Protein AF-0000000073378566 (afdb_homodimer)

Secondary structure (DSSP, 8-state):
--PPP-STT-HHHHHHHHT--TT--HHHHHHHHHHHHHHHS-GGGTEEEEEE-----SSS----EEEEEEEEEE-SSSTT-EEEEEEEEEEEE-GGG-SHHHHHSHHHHHHHHHHHHTT--S--EEEEEEETTEEEEEEE--SSS---EEESSSS-EETTSHHHHHHHHHHHHHHHHH-/--PPP-STT-HHHHHHHHT--TT--HHHHHHHHHHHHHHHS-GGGTEEEEEE-----SSS---EEEEEEEEEEE-SSSTT-EEEEEEEEEEEE-GGG-SHHHHHSHHHHHHHHHHHHTT--S--EEEEEEETTEEEEEEE--SSS---EEESSSS-EETTSHHHHHHHHHHHHHHHHH-

Structure (mmCIF, N/CA/C/O backbone):
data_AF-0000000073378566-model_v1
#
loop_
_entity.id
_entity.type
_entity.pdbx_description
1 polymer 'Uncharacterized protein'
#
loop_
_atom_site.group_PDB
_atom_site.id
_atom_site.type_symbol
_atom_site.label_atom_id
_atom_site.label_alt_id
_atom_site.label_comp_id
_atom_site.label_asym_id
_atom_site.label_entity_id
_atom_site.label_seq_id
_atom_site.pdbx_PDB_ins_code
_atom_site.Cartn_x
_atom_site.Cartn_y
_atom_site.Cartn_z
_atom_site.occupancy
_atom_site.B_iso_or_equiv
_atom_site.auth_seq_id
_atom_site.auth_comp_id
_atom_site.auth_asym_id
_atom_site.auth_atom_id
_atom_site.pdbx_PDB_model_num
ATOM 1 N N . MET A 1 1 ? -2.383 11.234 -20.656 1 33.84 1 MET A N 1
ATOM 2 C CA . MET A 1 1 ? -2.393 12.391 -19.766 1 33.84 1 MET A CA 1
ATOM 3 C C . MET A 1 1 ? -2.568 11.953 -18.312 1 33.84 1 MET A C 1
ATOM 5 O O . MET A 1 1 ? -3.439 11.133 -18 1 33.84 1 MET A O 1
ATOM 9 N N . ALA A 1 2 ? -1.546 11.898 -17.547 1 47.53 2 ALA A N 1
ATOM 10 C CA . ALA A 1 2 ? -1.652 11.359 -16.188 1 47.53 2 ALA A CA 1
ATOM 11 C C . ALA A 1 2 ? -2.85 11.961 -15.461 1 47.53 2 ALA A C 1
ATOM 13 O O . ALA A 1 2 ? -3.027 13.18 -15.438 1 47.53 2 ALA A O 1
ATOM 14 N N . THR A 1 3 ? -4.016 11.305 -15.391 1 63.09 3 THR A N 1
ATOM 15 C CA . THR A 1 3 ? -5.262 11.789 -14.805 1 63.09 3 THR A CA 1
ATOM 16 C C . THR A 1 3 ? -5.027 12.273 -13.375 1 63.09 3 THR A C 1
ATOM 18 O O . THR A 1 3 ? -4.199 11.727 -12.648 1 63.09 3 THR A O 1
ATOM 21 N N . THR A 1 4 ? -5.293 13.578 -13.125 1 79.06 4 THR A N 1
ATOM 22 C CA . THR A 1 4 ? -5.246 14.188 -11.797 1 79.06 4 THR A CA 1
ATOM 23 C C . THR A 1 4 ? -5.988 13.328 -10.781 1 79.06 4 THR A C 1
ATOM 25 O O . THR A 1 4 ? -7.145 12.961 -11 1 79.06 4 THR A O 1
ATOM 28 N N . PRO A 1 5 ? -5.258 12.938 -9.812 1 90.62 5 PRO A N 1
ATOM 29 C CA . PRO A 1 5 ? -5.934 12.117 -8.805 1 90.62 5 PRO A CA 1
ATOM 30 C C . PRO A 1 5 ? -7.098 12.852 -8.133 1 90.62 5 PRO A C 1
ATOM 32 O O . PRO A 1 5 ? -7.062 14.078 -8 1 90.62 5 PRO A O 1
ATOM 35 N N . SER A 1 6 ? -8.125 12.141 -7.898 1 94.12 6 SER A N 1
ATOM 36 C CA . SER A 1 6 ? -9.289 12.672 -7.199 1 94.12 6 SER A CA 1
ATOM 37 C C . SER A 1 6 ? -9.797 11.695 -6.145 1 94.12 6 SER A C 1
ATOM 39 O O . SER A 1 6 ? -10.062 10.531 -6.449 1 94.12 6 SER A O 1
ATOM 41 N N . LEU A 1 7 ? -9.938 12.164 -4.953 1 96 7 LEU A N 1
ATOM 42 C CA . LEU A 1 7 ? -10.453 11.328 -3.871 1 96 7 LEU A CA 1
ATOM 43 C C . LEU A 1 7 ? -11.969 11.195 -3.971 1 96 7 LEU A C 1
ATOM 45 O O . LEU A 1 7 ? -12.531 10.148 -3.623 1 96 7 LEU A O 1
ATOM 49 N N . GLN A 1 8 ? -12.586 12.219 -4.453 1 89.75 8 GLN A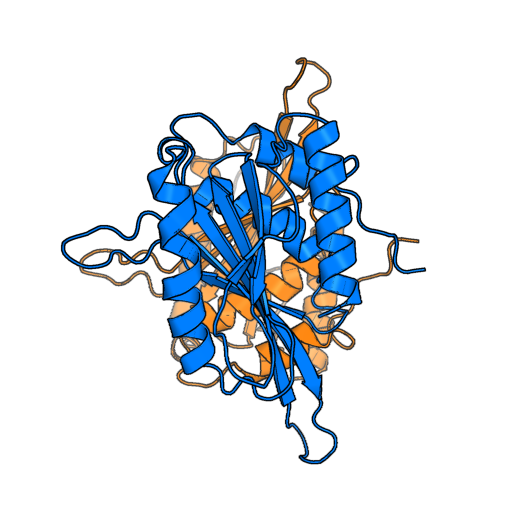 N 1
ATOM 50 C CA . GLN A 1 8 ? -14.047 12.234 -4.559 1 89.75 8 GLN A CA 1
ATOM 51 C C . GLN A 1 8 ? -14.539 11.117 -5.477 1 89.75 8 GLN A C 1
ATOM 53 O O . GLN A 1 8 ? -15.586 10.523 -5.23 1 89.75 8 GLN A O 1
ATOM 58 N N . ASN A 1 9 ? -13.766 10.82 -6.453 1 89 9 ASN A N 1
ATOM 59 C CA . ASN A 1 9 ? -14.148 9.805 -7.426 1 89 9 ASN A CA 1
ATOM 60 C C . ASN A 1 9 ? -13.406 8.492 -7.195 1 89 9 ASN A C 1
ATOM 62 O O . ASN A 1 9 ? -13.398 7.617 -8.062 1 89 9 ASN A O 1
ATOM 66 N N . ASN A 1 10 ? -12.797 8.414 -6.137 1 95.38 10 ASN A N 1
ATOM 67 C CA . ASN A 1 10 ? -12.016 7.234 -5.793 1 95.38 10 ASN A CA 1
ATOM 68 C C . ASN A 1 10 ? -12.812 6.273 -4.914 1 95.38 10 ASN A C 1
ATOM 70 O O . ASN A 1 10 ? -12.93 6.484 -3.705 1 95.38 10 ASN A O 1
ATOM 74 N N . LEU A 1 11 ? -13.312 5.227 -5.543 1 94.38 11 LEU A N 1
ATOM 75 C CA . LEU A 1 11 ? -14.227 4.309 -4.859 1 94.38 11 LEU A CA 1
ATOM 76 C C . LEU A 1 11 ? -13.523 3.625 -3.689 1 94.38 11 LEU A C 1
ATOM 78 O O . LEU A 1 11 ? -14.117 3.469 -2.617 1 94.38 11 LEU A O 1
ATOM 82 N N . GLY A 1 12 ? -12.312 3.152 -3.945 1 96.31 12 GLY A N 1
ATOM 83 C CA . GLY A 1 12 ? -11.57 2.521 -2.865 1 96.31 12 GLY A CA 1
ATOM 84 C C . GLY A 1 12 ? -11.375 3.43 -1.667 1 96.31 12 GLY A C 1
ATOM 85 O O . GLY A 1 12 ? -11.555 3.008 -0.523 1 96.31 12 GLY A O 1
ATOM 86 N N . PHE A 1 13 ? -11.094 4.664 -1.923 1 96.81 13 PHE A N 1
ATOM 87 C CA . PHE A 1 13 ? -10.93 5.652 -0.861 1 96.81 13 PHE A CA 1
ATOM 88 C C . PHE A 1 13 ? -12.234 5.836 -0.087 1 96.81 13 PHE A C 1
ATOM 90 O O . PHE A 1 13 ? -12.234 5.828 1.146 1 96.81 13 PHE A O 1
ATOM 97 N N . ARG A 1 14 ? -13.227 6.012 -0.827 1 95.62 14 ARG A N 1
ATOM 98 C CA . ARG A 1 14 ? -14.516 6.242 -0.178 1 95.62 14 ARG A CA 1
ATOM 99 C C . ARG A 1 14 ? -14.883 5.074 0.734 1 95.62 14 ARG A C 1
ATOM 101 O O . ARG A 1 14 ? -15.391 5.281 1.838 1 95.62 14 ARG A O 1
ATOM 108 N N . ARG A 1 15 ? -14.625 3.93 0.266 1 96 15 ARG A N 1
ATOM 109 C CA . ARG A 1 15 ? -14.961 2.75 1.057 1 96 15 ARG A CA 1
ATOM 110 C C . ARG A 1 15 ? -14.141 2.701 2.34 1 96 15 ARG A C 1
ATOM 112 O O . ARG A 1 15 ? -14.688 2.523 3.43 1 96 15 ARG A O 1
ATOM 119 N N . VAL A 1 16 ? -12.844 2.861 2.209 1 96.44 16 VAL A N 1
ATOM 120 C CA . VAL A 1 16 ? -11.992 2.73 3.389 1 96.44 16 VAL A CA 1
ATOM 121 C C . VAL A 1 16 ? -12.258 3.893 4.344 1 96.44 16 VAL A C 1
ATOM 123 O O . VAL A 1 16 ? -12.156 3.734 5.562 1 96.44 16 VAL A O 1
ATOM 126 N N . LEU A 1 17 ? -12.57 5.047 3.795 1 97.25 17 LEU A N 1
ATOM 127 C CA . LEU A 1 17 ? -12.922 6.172 4.656 1 97.25 17 LEU A CA 1
ATOM 128 C C . LEU A 1 17 ? -14.148 5.844 5.5 1 97.25 17 LEU A C 1
ATOM 130 O O . LEU A 1 17 ? -14.188 6.16 6.691 1 97.25 17 LEU A O 1
ATOM 134 N N . GLN A 1 18 ? -15.07 5.227 4.91 1 94.81 18 GLN A N 1
ATOM 135 C CA . GLN A 1 18 ? -16.297 4.867 5.598 1 94.81 18 GLN A CA 1
ATOM 136 C C . GLN A 1 18 ? -16.047 3.816 6.676 1 94.81 18 GLN A C 1
ATOM 138 O O . GLN A 1 18 ? -16.844 3.662 7.602 1 94.81 18 GLN A O 1
ATOM 143 N N . MET A 1 19 ? -15 3.107 6.555 1 94.69 19 MET A N 1
ATOM 144 C CA . MET A 1 19 ? -14.672 2.061 7.516 1 94.69 19 MET A CA 1
ATOM 145 C C . MET A 1 19 ? -14.141 2.662 8.812 1 94.69 19 MET A C 1
ATOM 147 O O . MET A 1 19 ? -14.055 1.973 9.828 1 94.69 19 MET A O 1
ATOM 151 N N . VAL A 1 20 ? -13.773 3.879 8.75 1 97 20 VAL A N 1
ATOM 152 C CA . VAL A 1 20 ? -13.25 4.516 9.953 1 97 20 VAL A CA 1
ATOM 153 C C . VAL A 1 20 ? -14.391 4.785 10.938 1 97 20 VAL A C 1
ATOM 155 O O . VAL A 1 20 ? -15.32 5.539 10.633 1 97 20 VAL A O 1
ATOM 158 N N . LYS A 1 21 ? -14.281 4.152 12.047 1 96.69 21 LYS A N 1
ATOM 159 C CA . LYS A 1 21 ? -15.234 4.324 13.148 1 96.69 21 LYS A CA 1
ATOM 160 C C . LYS A 1 21 ? -14.539 4.848 14.398 1 96.69 21 LYS A C 1
ATOM 162 O O . LYS A 1 21 ? -13.312 4.812 14.5 1 96.69 21 LYS A O 1
ATOM 167 N N . PRO A 1 22 ? -15.312 5.371 15.359 1 95.62 22 PRO A N 1
ATOM 168 C CA . PRO A 1 22 ? -14.719 5.953 16.562 1 95.62 22 PRO A CA 1
ATOM 169 C C . PRO A 1 22 ? -13.789 4.984 17.297 1 95.62 22 PRO A C 1
ATOM 171 O O . PRO A 1 22 ? -12.82 5.41 17.922 1 95.62 22 PRO A O 1
ATOM 174 N N . HIS A 1 23 ? -13.992 3.691 17.156 1 94.75 23 HIS A N 1
ATOM 175 C CA . HIS A 1 23 ? -13.211 2.713 17.906 1 94.75 23 HIS A CA 1
ATOM 176 C C . HIS A 1 23 ? -12.172 2.037 17.016 1 94.75 23 HIS A C 1
ATOM 178 O O . HIS A 1 23 ? -11.5 1.103 17.453 1 94.75 23 HIS A O 1
ATOM 184 N N . SER A 1 24 ? -12.117 2.488 15.789 1 94.12 24 SER A N 1
ATOM 185 C CA . SER A 1 24 ? -11.133 1.916 14.875 1 94.12 24 SER A CA 1
ATOM 186 C C . SER A 1 24 ? -9.711 2.105 15.406 1 94.12 24 SER A C 1
ATOM 188 O O . SER A 1 24 ? -9.438 3.066 16.125 1 94.12 24 SER A O 1
ATOM 190 N N . LEU A 1 25 ? -8.82 1.193 15.016 1 91.12 25 LEU A N 1
ATOM 191 C CA . LEU A 1 25 ? -7.406 1.294 15.352 1 91.12 25 LEU A CA 1
ATOM 192 C C . LEU A 1 25 ? -6.629 1.987 14.242 1 91.12 25 LEU A C 1
ATOM 194 O O . LEU A 1 25 ? -7.215 2.408 13.242 1 91.12 25 LEU A O 1
ATOM 198 N N . GLU A 1 26 ? -5.348 2.117 14.383 1 91 26 GLU A N 1
ATOM 199 C CA . GLU A 1 26 ? -4.477 2.865 13.484 1 91 26 GLU A CA 1
ATOM 200 C C . GLU A 1 26 ? -4.449 2.238 12.094 1 91 26 GLU A C 1
ATOM 202 O O . GLU A 1 26 ? -4.328 2.943 11.086 1 91 26 GLU A O 1
ATOM 207 N N . ASP A 1 27 ? -4.645 1 12.086 1 88.31 27 ASP A N 1
ATOM 208 C CA . ASP A 1 27 ? -4.535 0.292 10.82 1 88.31 27 ASP A CA 1
ATOM 209 C C . ASP A 1 27 ? -5.605 0.763 9.836 1 88.31 27 ASP A C 1
ATOM 211 O O . ASP A 1 27 ? -5.363 0.828 8.625 1 88.31 27 ASP A O 1
ATOM 215 N N . THR A 1 28 ? -6.781 1.065 10.383 1 92.69 28 THR A N 1
ATOM 216 C CA . THR A 1 28 ? -7.867 1.542 9.531 1 92.69 28 THR A CA 1
ATOM 217 C C . THR A 1 28 ? -7.539 2.918 8.961 1 92.69 28 THR A C 1
ATOM 219 O O . THR A 1 28 ? -7.777 3.18 7.777 1 92.69 28 THR A O 1
ATOM 222 N N . VAL A 1 29 ? -6.953 3.723 9.789 1 95.31 29 VAL A N 1
ATOM 223 C CA . VAL A 1 29 ? -6.562 5.059 9.352 1 95.31 29 VAL A CA 1
ATOM 224 C C . VAL A 1 29 ? -5.426 4.957 8.336 1 95.31 29 VAL A C 1
ATOM 226 O O . VAL A 1 29 ? -5.402 5.691 7.348 1 95.31 29 VAL A O 1
ATOM 229 N N . GLU A 1 30 ? -4.559 4.059 8.594 1 93.12 30 GLU A N 1
ATOM 230 C CA . GLU A 1 30 ? -3.455 3.824 7.664 1 93.12 30 GLU A CA 1
ATOM 231 C C . GLU A 1 30 ? -3.969 3.418 6.285 1 93.12 30 GLU A C 1
ATOM 233 O O . GLU A 1 30 ? -3.418 3.836 5.266 1 93.12 30 GLU A O 1
ATOM 238 N N . GLN A 1 31 ? -4.984 2.654 6.242 1 93.25 31 GLN A N 1
ATOM 239 C CA . GLN A 1 31 ? -5.555 2.221 4.973 1 93.25 31 GLN A CA 1
ATOM 240 C C . GLN A 1 31 ? -6.098 3.406 4.18 1 93.25 31 GLN A C 1
ATOM 242 O O . GLN A 1 31 ? -5.969 3.453 2.955 1 93.25 31 GLN A O 1
ATOM 247 N N . VAL A 1 32 ? -6.703 4.309 4.855 1 97 32 VAL A N 1
ATOM 248 C CA . VAL A 1 32 ? -7.199 5.52 4.203 1 97 32 VAL A CA 1
ATOM 249 C C . VAL A 1 32 ? -6.043 6.25 3.527 1 97 32 VAL A C 1
ATOM 251 O O . VAL A 1 32 ? -6.117 6.582 2.342 1 97 32 VAL A O 1
ATOM 254 N N . TRP A 1 33 ? -5.02 6.379 4.223 1 96.75 33 TRP A N 1
ATOM 255 C CA . TRP A 1 33 ? -3.92 7.188 3.707 1 96.75 33 TRP A CA 1
ATOM 256 C C . TRP A 1 33 ? -3.088 6.398 2.701 1 96.75 33 TRP A C 1
ATOM 258 O O . TRP A 1 33 ? -2.414 6.984 1.849 1 96.75 33 TRP A O 1
ATOM 268 N N . GLN A 1 34 ? -3.133 5.133 2.814 1 94 34 GLN A N 1
ATOM 269 C CA . GLN A 1 34 ? -2.557 4.34 1.735 1 94 34 GLN A CA 1
ATOM 270 C C . GLN A 1 34 ? -3.23 4.652 0.402 1 94 34 GLN A C 1
ATOM 272 O O . GLN A 1 34 ? -2.553 4.875 -0.604 1 94 34 GLN A O 1
ATOM 277 N N . ALA A 1 35 ? -4.527 4.676 0.413 1 95.81 35 ALA A N 1
ATOM 278 C CA . ALA A 1 35 ? -5.273 4.977 -0.807 1 95.81 35 ALA A CA 1
ATOM 279 C C . ALA A 1 35 ? -4.918 6.363 -1.335 1 95.81 35 ALA A C 1
ATOM 281 O O . ALA A 1 35 ? -4.758 6.551 -2.543 1 95.81 35 ALA A O 1
ATOM 282 N N . ILE A 1 36 ? -4.758 7.281 -0.43 1 97.56 36 ILE A N 1
ATOM 283 C CA . ILE A 1 36 ? -4.461 8.656 -0.825 1 97.56 36 ILE A CA 1
ATOM 284 C C . ILE A 1 36 ? -3.049 8.727 -1.404 1 97.56 36 ILE A C 1
ATOM 286 O O . ILE A 1 36 ? -2.857 9.195 -2.529 1 97.56 36 ILE A O 1
ATOM 290 N N . VAL A 1 37 ? -2.07 8.234 -0.67 1 96.5 37 VAL A N 1
ATOM 291 C CA . VAL A 1 37 ? -0.659 8.359 -1.019 1 96.5 37 VAL A CA 1
ATOM 292 C C . VAL A 1 37 ? -0.396 7.672 -2.355 1 96.5 37 VAL A C 1
ATOM 294 O O . VAL A 1 37 ? 0.31 8.211 -3.211 1 96.5 37 VAL A O 1
ATOM 297 N N . ILE A 1 38 ? -1.007 6.621 -2.525 1 93.94 38 ILE A N 1
ATOM 298 C CA . ILE A 1 38 ? -0.757 5.832 -3.727 1 93.94 38 ILE A CA 1
ATOM 299 C C . ILE A 1 38 ? -1.372 6.531 -4.938 1 93.94 38 ILE A C 1
ATOM 301 O O . ILE A 1 38 ? -0.822 6.473 -6.039 1 93.94 38 ILE A O 1
ATOM 305 N N . SER A 1 39 ? -2.432 7.172 -4.746 1 95.44 39 SER A N 1
ATOM 306 C CA . SER A 1 39 ? -3.07 7.906 -5.832 1 95.44 39 SER A CA 1
ATOM 307 C C . SER A 1 39 ? -2.203 9.07 -6.297 1 95.44 39 SER A C 1
ATOM 309 O O . SER A 1 39 ? -2.158 9.383 -7.488 1 95.44 39 SER A O 1
ATOM 311 N N . TRP A 1 40 ? -1.491 9.695 -5.43 1 97.06 40 TRP A N 1
ATOM 312 C CA . TRP A 1 40 ? -0.711 10.883 -5.766 1 97.06 40 TRP A CA 1
ATOM 313 C C . TRP A 1 40 ? 0.729 10.508 -6.102 1 97.06 40 TRP A C 1
ATOM 315 O O . TRP A 1 40 ? 1.383 11.188 -6.898 1 97.06 40 TRP A O 1
ATOM 325 N N . PHE A 1 41 ? 1.191 9.438 -5.531 1 96.38 41 PHE A N 1
ATOM 326 C CA . PHE A 1 41 ? 2.594 9.062 -5.668 1 96.38 41 PHE A CA 1
ATOM 327 C C . PHE A 1 41 ? 2.721 7.613 -6.129 1 96.38 41 PHE A C 1
ATOM 329 O O . PHE A 1 41 ? 3.221 6.762 -5.391 1 9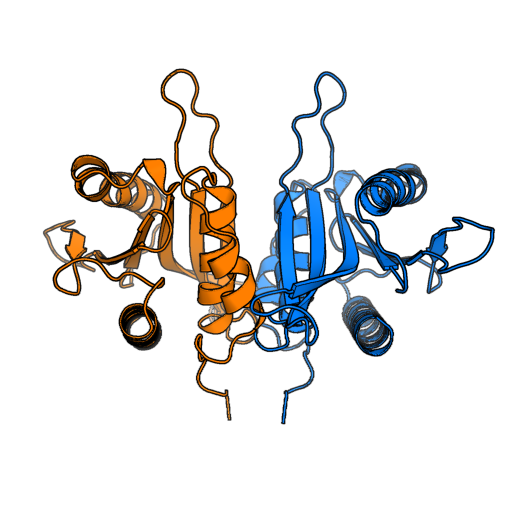6.38 41 PHE A O 1
ATOM 336 N N . PRO A 1 42 ? 2.344 7.363 -7.301 1 95.12 42 PRO A N 1
ATOM 337 C CA . PRO A 1 42 ? 2.383 5.984 -7.801 1 95.12 42 PRO A CA 1
ATOM 338 C C . PRO A 1 42 ? 3.801 5.508 -8.102 1 95.12 42 PRO A C 1
ATOM 340 O O . PRO A 1 42 ? 4.676 6.32 -8.422 1 95.12 42 PRO A O 1
ATOM 343 N N . SER A 1 43 ? 4 4.215 -8.062 1 95.56 43 SER A N 1
ATOM 344 C CA . SER A 1 43 ? 5.316 3.631 -8.297 1 95.56 43 SER A CA 1
ATOM 345 C C . SER A 1 43 ? 5.793 3.895 -9.727 1 95.56 43 SER A C 1
ATOM 347 O O . SER A 1 43 ? 6.992 4.047 -9.961 1 95.56 43 SER A O 1
ATOM 349 N N . ARG A 1 44 ? 4.855 3.945 -10.68 1 92.88 44 ARG A N 1
ATOM 350 C CA . ARG A 1 44 ? 5.219 4.152 -12.078 1 92.88 44 ARG A CA 1
ATOM 351 C C . ARG A 1 44 ? 5.91 5.496 -12.273 1 92.88 44 ARG A C 1
ATOM 353 O O . ARG A 1 44 ? 6.598 5.711 -13.273 1 92.88 44 ARG A O 1
ATOM 360 N N . GLU A 1 45 ? 5.676 6.398 -11.344 1 94.06 45 GLU A N 1
ATOM 361 C CA . GLU A 1 45 ? 6.285 7.719 -11.438 1 94.06 45 GLU A CA 1
ATOM 362 C C . GLU A 1 45 ? 7.52 7.816 -10.547 1 94.06 45 GLU A C 1
ATOM 364 O O . GLU A 1 45 ? 8.008 8.914 -10.266 1 94.06 45 GLU A O 1
ATOM 369 N N . GLY A 1 46 ? 7.965 6.699 -9.984 1 95.06 46 GLY A N 1
ATOM 370 C CA . GLY A 1 46 ? 9.219 6.668 -9.25 1 95.06 46 GLY A CA 1
ATOM 371 C C . GLY A 1 46 ? 9.047 6.859 -7.754 1 95.06 46 GLY A C 1
ATOM 372 O O . GLY A 1 46 ? 9.93 7.395 -7.086 1 95.06 46 GLY A O 1
ATOM 373 N N . TYR A 1 47 ? 7.91 6.512 -7.297 1 96.12 47 TYR A N 1
ATOM 374 C CA . TYR A 1 47 ? 7.707 6.598 -5.855 1 96.12 47 TYR A CA 1
ATOM 375 C C . TYR A 1 47 ? 7.656 5.207 -5.23 1 96.12 47 TYR A C 1
ATOM 377 O O . TYR A 1 47 ? 7.16 4.262 -5.844 1 96.12 47 TYR A O 1
ATOM 385 N N . ILE A 1 48 ? 8.195 5.109 -4.039 1 95.38 48 ILE A N 1
ATOM 386 C CA . ILE A 1 48 ? 8.07 3.895 -3.242 1 95.38 48 ILE A CA 1
ATOM 387 C C . ILE A 1 48 ? 7.578 4.246 -1.84 1 95.38 48 ILE A C 1
ATOM 389 O O . ILE A 1 48 ? 7.727 5.387 -1.391 1 95.38 48 ILE A O 1
ATOM 393 N N . TRP A 1 49 ? 6.93 3.293 -1.223 1 92.75 49 TRP A N 1
ATOM 394 C CA . TRP A 1 49 ? 6.305 3.537 0.073 1 92.75 49 TRP A CA 1
ATOM 395 C C . TRP A 1 49 ? 6.625 2.414 1.053 1 92.75 49 TRP A C 1
ATOM 397 O O . TRP A 1 49 ? 6.883 1.279 0.644 1 92.75 49 TRP A O 1
ATOM 407 N N . SER A 1 50 ? 6.672 2.75 2.209 1 87.12 50 SER A N 1
ATOM 408 C CA . SER A 1 50 ? 6.73 1.785 3.303 1 87.12 50 SER A CA 1
ATOM 409 C C . SER A 1 50 ? 5.641 2.053 4.336 1 87.12 50 SER A C 1
ATOM 411 O O . SER A 1 50 ? 5.332 3.209 4.633 1 87.12 50 SER A O 1
ATOM 413 N N . PHE A 1 51 ? 5.043 0.958 4.742 1 83.31 51 PHE A N 1
ATOM 414 C CA . PHE A 1 51 ? 3.992 1.013 5.754 1 83.31 51 PHE A CA 1
ATOM 415 C C . PHE A 1 51 ? 4.41 0.261 7.012 1 83.31 51 PHE A C 1
ATOM 417 O O . PHE A 1 51 ? 4.664 -0.944 6.965 1 83.31 51 PHE A O 1
ATOM 424 N N . LYS A 1 52 ? 4.629 0.913 7.977 1 74.19 52 LYS A N 1
ATOM 425 C CA . LYS A 1 52 ? 5.074 0.305 9.227 1 74.19 52 LYS A CA 1
ATOM 426 C C . LYS A 1 52 ? 3.945 0.27 10.25 1 74.19 52 LYS A C 1
ATOM 428 O O . LYS A 1 52 ? 3.33 1.298 10.539 1 74.19 52 LYS A O 1
ATOM 433 N N . GLY A 1 53 ? 3.592 -0.985 10.523 1 66.56 53 GLY A N 1
ATOM 434 C CA . GLY A 1 53 ? 2.561 -1.158 11.539 1 66.56 53 GLY A CA 1
ATOM 435 C C . GLY A 1 53 ? 2.936 -0.563 12.883 1 66.56 53 GLY A C 1
ATOM 436 O O . GLY A 1 53 ? 4.055 -0.077 13.062 1 66.56 53 GLY A O 1
ATOM 437 N N . PRO A 1 54 ? 1.938 -0.582 13.695 1 58.69 54 PRO A N 1
ATOM 438 C CA . PRO A 1 54 ? 2.199 -0.029 15.023 1 58.69 54 PRO A CA 1
ATOM 439 C C . PRO A 1 54 ? 3.318 -0.765 15.758 1 58.69 54 PRO A C 1
ATOM 441 O O . PRO A 1 54 ? 3.449 -1.984 15.625 1 58.69 54 PRO A O 1
ATOM 444 N N . ALA A 1 55 ? 4.574 -0.157 15.875 1 49.59 55 ALA A N 1
ATOM 445 C CA . ALA A 1 55 ? 5.613 -0.792 16.688 1 49.59 55 ALA A CA 1
ATOM 446 C C . ALA A 1 55 ? 5.113 -1.062 18.109 1 49.59 55 ALA A C 1
ATOM 448 O O . ALA A 1 55 ? 4.324 -0.288 18.641 1 49.59 55 ALA A O 1
ATOM 449 N N . LEU A 1 56 ? 4.992 -2.447 18.375 1 42.91 56 LEU A N 1
ATOM 450 C CA . LEU A 1 56 ? 4.777 -2.662 19.797 1 42.91 56 LEU A CA 1
ATOM 451 C C . LEU A 1 56 ? 5.863 -1.982 20.625 1 42.91 56 LEU A C 1
ATOM 453 O O . LEU A 1 56 ? 7.035 -2.369 20.562 1 42.91 56 LEU A O 1
ATOM 457 N N . VAL A 1 57 ? 6.148 -0.798 20.578 1 38 57 VAL A N 1
ATOM 458 C CA . VAL A 1 57 ? 7.164 -0.322 21.516 1 38 57 VAL A CA 1
ATOM 459 C C . VAL A 1 57 ? 6.934 -0.942 22.891 1 38 57 VAL A C 1
ATOM 461 O O . VAL A 1 57 ? 5.793 -1.217 23.266 1 38 57 VAL A O 1
ATOM 464 N N . GLN A 1 58 ? 8.008 -1.425 23.562 1 39.78 58 GLN A N 1
ATOM 465 C CA . GLN A 1 58 ? 7.945 -1.932 24.938 1 39.78 58 GLN A CA 1
ATOM 466 C C . GLN A 1 58 ? 6.715 -1.401 25.672 1 39.78 58 GLN A C 1
ATOM 468 O O . GLN A 1 58 ? 5.75 -0.965 25.031 1 39.78 58 GLN A O 1
ATOM 473 N N . ASN A 1 59 ? 6.91 -0.682 26.906 1 42.94 59 ASN A N 1
ATOM 474 C CA . ASN A 1 59 ? 5.965 -0.246 27.938 1 42.94 59 ASN A CA 1
ATOM 475 C C . ASN A 1 59 ? 4.883 0.655 27.344 1 42.94 59 ASN A C 1
ATOM 477 O O . ASN A 1 59 ? 3.832 0.85 27.953 1 42.94 59 ASN A O 1
ATOM 481 N N . ASP A 1 60 ? 5.262 1.731 26.422 1 42.78 60 ASP A N 1
ATOM 482 C CA . ASP A 1 60 ? 4.301 2.711 25.922 1 42.78 60 ASP A CA 1
ATOM 483 C C . ASP A 1 60 ? 3.926 2.428 24.469 1 42.78 60 ASP A C 1
ATOM 485 O O . ASP A 1 60 ? 4.797 2.346 23.609 1 42.78 60 ASP A O 1
ATOM 489 N N . ILE A 1 61 ? 3.084 1.531 24.047 1 45.16 61 ILE A N 1
ATOM 490 C CA . ILE A 1 61 ? 2.438 1.048 22.844 1 45.16 61 ILE A CA 1
ATOM 491 C C . ILE A 1 61 ? 2.477 2.135 21.766 1 45.16 61 ILE A C 1
ATOM 493 O O . ILE A 1 61 ? 1.965 3.236 21.969 1 45.16 61 ILE A O 1
ATOM 497 N N . PRO A 1 62 ? 3.412 2.033 20.875 1 53.81 62 PRO A N 1
ATOM 498 C CA . PRO A 1 62 ? 3.283 3.055 19.828 1 53.81 62 PRO A CA 1
ATOM 499 C C . PRO A 1 62 ? 1.848 3.217 19.328 1 53.81 62 PRO A C 1
ATOM 501 O O . PRO A 1 62 ? 1.174 2.225 19.047 1 53.81 62 PRO A O 1
ATOM 504 N N . ASN A 1 63 ? 1.093 4.109 19.562 1 69.19 63 ASN A N 1
ATOM 505 C CA . ASN A 1 63 ? -0.313 4.383 19.281 1 69.19 63 ASN A CA 1
ATOM 506 C C . ASN A 1 63 ? -0.495 5.062 17.938 1 69.19 63 ASN A C 1
ATOM 508 O O . ASN A 1 63 ? -1.287 6 17.797 1 69.19 63 ASN A O 1
ATOM 512 N N . PHE A 1 64 ? 0.703 4.656 16.953 1 73.5 64 PHE A N 1
ATOM 513 C CA . PHE A 1 64 ? 0.499 5.184 15.609 1 73.5 64 PHE A CA 1
ATOM 514 C C . PHE A 1 64 ? 1.135 4.27 14.57 1 73.5 64 PHE A C 1
ATOM 516 O O . PHE A 1 64 ? 1.988 3.443 14.898 1 73.5 64 PHE A O 1
ATOM 523 N N . SER A 1 65 ? 0.671 4.25 13.359 1 82.56 65 SER A N 1
ATOM 524 C CA . SER A 1 65 ? 1.324 3.678 12.188 1 82.56 65 SER A CA 1
ATOM 525 C C . SER A 1 65 ? 2 4.758 11.344 1 82.56 65 SER A C 1
ATOM 527 O O . SER A 1 65 ? 1.645 5.934 11.438 1 82.56 65 SER A O 1
ATOM 529 N N . LEU A 1 66 ? 3.039 4.32 10.672 1 85.19 66 LEU A N 1
ATOM 530 C CA . LEU A 1 66 ? 3.844 5.273 9.914 1 85.19 66 LEU A CA 1
ATOM 531 C C . LEU A 1 66 ? 3.893 4.891 8.438 1 85.19 66 LEU A C 1
ATOM 533 O O . LEU A 1 66 ? 4.102 3.723 8.102 1 85.19 66 LEU A O 1
ATOM 537 N N . ILE A 1 67 ? 3.609 5.902 7.602 1 91.31 67 ILE A N 1
ATOM 538 C CA . ILE A 1 67 ? 3.799 5.754 6.164 1 91.31 67 ILE A CA 1
ATOM 539 C C . ILE A 1 67 ? 4.957 6.637 5.699 1 91.31 67 ILE A C 1
ATOM 541 O O . ILE A 1 67 ? 5.012 7.824 6.035 1 91.31 67 ILE A O 1
ATOM 545 N N . GLN A 1 68 ? 5.871 6.066 5.004 1 91.06 68 GLN A N 1
ATOM 546 C CA . GLN A 1 68 ? 6.969 6.812 4.395 1 91.06 68 GLN A CA 1
ATOM 547 C C . GLN A 1 68 ? 6.887 6.762 2.869 1 91.06 68 GLN A C 1
ATOM 549 O O . GLN A 1 68 ? 6.688 5.695 2.289 1 91.06 68 GLN A O 1
ATOM 554 N N . VAL A 1 69 ? 7.016 7.945 2.305 1 94.06 69 VAL A N 1
ATOM 555 C CA . VAL A 1 69 ? 7.039 8.031 0.849 1 94.06 69 VAL A CA 1
ATOM 556 C C . VAL A 1 69 ? 8.414 8.508 0.381 1 94.06 69 VAL A C 1
ATOM 558 O O . VAL A 1 69 ? 8.906 9.539 0.833 1 94.06 69 VAL A O 1
ATOM 561 N N . MET A 1 70 ? 8.953 7.742 -0.497 1 93.12 70 MET A N 1
ATOM 562 C CA . MET A 1 70 ? 10.25 8.086 -1.072 1 93.12 70 MET A CA 1
ATOM 563 C C . MET A 1 70 ? 10.141 8.297 -2.578 1 93.12 70 MET A C 1
ATOM 565 O O . MET A 1 70 ? 9.391 7.59 -3.252 1 93.12 70 MET A O 1
ATOM 569 N N . LYS A 1 71 ? 10.859 9.219 -3.021 1 93.75 71 LYS A N 1
ATOM 570 C CA . LYS A 1 71 ? 11.078 9.359 -4.457 1 93.75 71 LYS A CA 1
ATOM 571 C C . LYS A 1 71 ? 12.406 8.734 -4.879 1 93.75 71 LYS A C 1
ATOM 573 O O . LYS A 1 71 ? 13.43 8.938 -4.223 1 93.75 71 LYS A O 1
ATOM 578 N N . VAL A 1 72 ? 12.328 7.969 -5.93 1 93.5 72 VAL A N 1
ATOM 579 C CA . VAL A 1 72 ? 13.539 7.281 -6.363 1 93.5 72 VAL A CA 1
ATOM 580 C C . VAL A 1 72 ?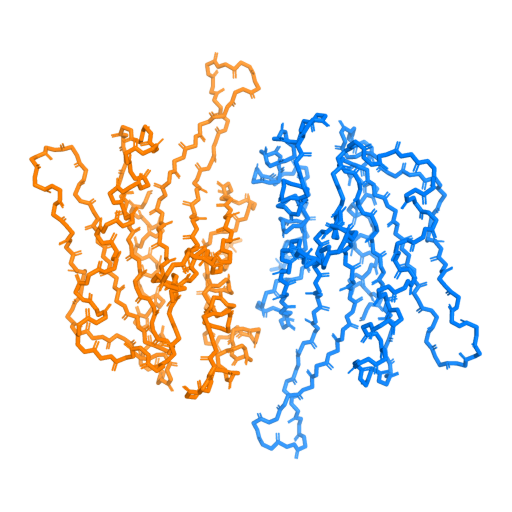 13.82 7.609 -7.824 1 93.5 72 VAL A C 1
ATOM 582 O O . VAL A 1 72 ? 12.898 7.871 -8.602 1 93.5 72 VAL A O 1
ATOM 585 N N . SER A 1 73 ? 15.078 7.645 -8.195 1 91.5 73 SER A N 1
ATOM 586 C CA . SER A 1 73 ? 15.539 7.828 -9.57 1 91.5 73 SER A CA 1
ATOM 587 C C . SER A 1 73 ? 16.891 7.16 -9.789 1 91.5 73 SER A C 1
ATOM 589 O O . SER A 1 73 ? 17.703 7.055 -8.859 1 91.5 73 SER A O 1
ATOM 591 N N . PRO A 1 74 ? 16.969 6.629 -10.969 1 89.38 74 PRO A N 1
ATOM 592 C CA . PRO A 1 74 ? 18.281 6.074 -11.25 1 89.38 74 PRO A CA 1
ATOM 593 C C . PRO A 1 74 ? 19.406 7.109 -11.125 1 89.38 74 PRO A C 1
ATOM 595 O O . PRO A 1 74 ? 19.203 8.273 -11.477 1 89.38 74 PRO A O 1
ATOM 598 N N . ASN A 1 75 ? 20.438 6.598 -10.531 1 86.25 75 ASN A N 1
ATOM 599 C CA . ASN A 1 75 ? 21.625 7.453 -10.43 1 86.25 75 ASN A CA 1
ATOM 600 C C . ASN A 1 75 ? 22.422 7.473 -11.734 1 86.25 75 ASN A C 1
ATOM 602 O O . ASN A 1 75 ? 22.906 6.434 -12.18 1 86.25 75 ASN A O 1
ATOM 606 N N . ARG A 1 76 ? 22.594 8.562 -12.266 1 79.69 76 ARG A N 1
ATOM 607 C CA . ARG A 1 76 ? 23.266 8.703 -13.555 1 79.69 76 ARG A CA 1
ATOM 608 C C . ARG A 1 76 ? 24.75 8.414 -13.422 1 79.69 76 ARG A C 1
ATOM 610 O O . ARG A 1 76 ? 25.391 8.008 -14.391 1 79.69 76 ARG A O 1
ATOM 617 N N . GLU A 1 77 ? 25.297 8.594 -12.258 1 82.31 77 GLU A N 1
ATOM 618 C CA . GLU A 1 77 ? 26.75 8.492 -12.062 1 82.31 77 GLU A CA 1
ATOM 619 C C . GLU A 1 77 ? 27.156 7.051 -11.766 1 82.31 77 GLU A C 1
ATOM 621 O O . GLU A 1 77 ? 28.312 6.68 -11.961 1 82.31 77 GLU A O 1
ATOM 626 N N . GLU A 1 78 ? 26.359 6.34 -11.148 1 83.69 78 GLU A N 1
ATOM 627 C CA . GLU A 1 78 ? 26.641 4.957 -10.773 1 83.69 78 GLU A CA 1
ATOM 628 C C . GLU A 1 78 ? 25.719 3.984 -11.492 1 83.69 78 GLU A C 1
ATOM 630 O O . GLU A 1 78 ? 24.5 4.051 -11.336 1 83.69 78 GLU A O 1
ATOM 635 N N . PRO A 1 79 ? 26.5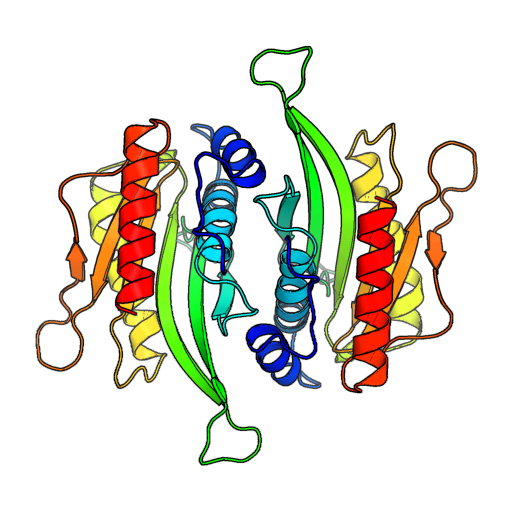16 3.1 -12.211 1 78.06 79 PRO A N 1
ATOM 636 C CA . PRO A 1 79 ? 25.703 2.092 -12.883 1 78.06 79 PRO A CA 1
ATOM 637 C C . PRO A 1 79 ? 24.828 1.292 -11.906 1 78.06 79 PRO A C 1
ATOM 639 O O . PRO A 1 79 ? 25.297 0.928 -10.82 1 78.06 79 PRO A O 1
ATOM 642 N N . GLU A 1 80 ? 23.578 1.186 -11.953 1 79.88 80 GLU A N 1
ATOM 643 C CA . GLU A 1 80 ? 22.625 0.422 -11.164 1 79.88 80 GLU A CA 1
ATOM 644 C C . GLU A 1 80 ? 22.266 1.145 -9.867 1 79.88 80 GLU A C 1
ATOM 646 O O . GLU A 1 80 ? 21.609 0.576 -8.984 1 79.88 80 GLU A O 1
ATOM 651 N N . GLY A 1 81 ? 22.922 2.299 -9.781 1 87.75 81 GLY A N 1
ATOM 652 C CA . GLY A 1 81 ? 22.703 3.072 -8.578 1 87.75 81 GLY A CA 1
ATOM 653 C C . GLY A 1 81 ? 21.375 3.801 -8.57 1 87.75 81 GLY A C 1
ATOM 654 O O . GLY A 1 81 ? 20.75 3.98 -9.625 1 87.75 81 GLY A O 1
ATOM 655 N N . TRP A 1 82 ? 20.859 4.102 -7.379 1 90.12 82 TRP A N 1
ATOM 656 C CA . TRP A 1 82 ? 19.609 4.809 -7.195 1 90.12 82 TRP A CA 1
ATOM 657 C C . TRP A 1 82 ? 19.766 5.98 -6.234 1 90.12 82 TRP A C 1
ATOM 659 O O . TRP A 1 82 ? 20.562 5.91 -5.293 1 90.12 82 TRP A O 1
ATOM 669 N N . SER A 1 83 ? 19.094 7.039 -6.652 1 88.69 83 SER A N 1
ATOM 670 C CA . SER A 1 83 ? 18.906 8.125 -5.695 1 88.69 83 SER A CA 1
ATOM 671 C C . SER A 1 83 ? 17.547 8.016 -5.012 1 88.69 83 SER A C 1
ATOM 673 O O . SER A 1 83 ? 16.531 7.75 -5.668 1 88.69 83 SER A O 1
ATOM 675 N N . GLU A 1 84 ? 17.547 8.125 -3.723 1 88.38 84 GLU A N 1
ATOM 676 C CA . GLU A 1 84 ? 16.328 8.039 -2.938 1 88.38 84 GLU A CA 1
ATOM 677 C C . GLU A 1 84 ? 16.188 9.234 -1.999 1 88.38 84 GLU A C 1
ATOM 679 O O . GLU A 1 84 ? 17.141 9.625 -1.332 1 88.38 84 GLU A O 1
ATOM 684 N N . HIS A 1 85 ? 14.953 9.781 -2.037 1 87.62 85 HIS A N 1
ATOM 685 C CA . HIS A 1 85 ? 14.656 10.922 -1.182 1 87.62 85 HIS A CA 1
ATOM 686 C C . HIS A 1 85 ? 13.32 10.742 -0.469 1 87.62 85 HIS A C 1
ATOM 688 O O . HIS A 1 85 ? 12.297 10.484 -1.111 1 87.62 85 HIS A O 1
ATOM 694 N N . LEU A 1 86 ? 13.422 10.867 0.84 1 90 86 LEU A N 1
ATOM 695 C CA . LEU A 1 86 ? 12.18 10.898 1.6 1 90 86 LEU A CA 1
ATOM 696 C C . LEU A 1 86 ? 11.43 12.211 1.36 1 90 86 LEU A C 1
ATOM 698 O O . LEU A 1 86 ? 11.992 13.289 1.543 1 90 86 LEU A O 1
ATOM 702 N N . ILE A 1 87 ? 10.203 12.125 0.978 1 91.38 87 ILE A N 1
ATOM 703 C CA . ILE A 1 87 ? 9.516 13.367 0.633 1 91.38 87 ILE A CA 1
ATOM 704 C C . ILE A 1 87 ? 8.328 13.57 1.566 1 91.38 87 ILE A C 1
ATOM 706 O O . ILE A 1 87 ? 7.828 14.695 1.708 1 91.38 87 ILE A O 1
ATOM 710 N N . LEU A 1 88 ? 7.824 12.477 2.164 1 92.69 88 LEU A N 1
ATOM 711 C CA . LEU A 1 88 ? 6.59 12.586 2.93 1 92.69 88 LEU A CA 1
ATOM 712 C C . LEU A 1 88 ? 6.535 11.531 4.031 1 92.69 88 LEU A C 1
ATOM 714 O O . LEU A 1 88 ? 6.852 10.367 3.795 1 92.69 88 LEU A O 1
ATOM 718 N N . LEU A 1 89 ? 6.203 11.969 5.188 1 91.56 89 LEU A N 1
ATOM 719 C CA . LEU A 1 89 ? 5.941 11.117 6.344 1 91.56 89 LEU A CA 1
ATOM 720 C C . LEU A 1 89 ? 4.516 11.312 6.852 1 91.56 89 LEU A C 1
ATOM 722 O O . LEU A 1 89 ? 4.062 12.445 7.027 1 91.56 89 LEU A O 1
ATOM 726 N N . ILE A 1 90 ? 3.873 10.164 7.043 1 92.75 90 ILE A N 1
ATOM 727 C CA . ILE A 1 90 ? 2.512 10.258 7.559 1 92.75 90 ILE A CA 1
ATOM 728 C C . ILE A 1 90 ? 2.381 9.438 8.836 1 92.75 90 ILE A C 1
ATOM 730 O O . ILE A 1 90 ? 2.674 8.234 8.844 1 92.75 90 ILE A O 1
ATOM 734 N N . GLU A 1 91 ? 1.976 10.062 9.844 1 90.56 91 GLU A N 1
ATOM 735 C CA . GLU A 1 91 ? 1.625 9.375 11.086 1 90.56 91 GLU A CA 1
ATOM 736 C C . GLU A 1 91 ? 0.117 9.172 11.195 1 90.56 91 GLU A C 1
ATOM 738 O O . GLU A 1 91 ? -0.651 10.133 11.164 1 90.56 91 GLU A O 1
ATOM 743 N N . CYS A 1 92 ? -0.249 7.98 11.297 1 92.12 92 CYS A N 1
ATOM 744 C CA . CYS A 1 92 ? -1.662 7.629 11.375 1 92.12 92 CYS A CA 1
ATOM 745 C C . CYS A 1 92 ? -2.035 7.172 12.781 1 92.12 92 CYS A C 1
ATOM 747 O O . CYS A 1 92 ? -1.491 6.184 13.281 1 92.12 92 CYS A O 1
ATOM 749 N N . LYS A 1 93 ? -2.979 7.824 13.352 1 91 93 LYS A N 1
ATOM 750 C CA . LYS A 1 93 ? -3.449 7.52 14.703 1 91 93 LYS A CA 1
ATOM 751 C C . LYS A 1 93 ? -4.934 7.16 14.695 1 91 93 LYS A C 1
ATOM 753 O O . LYS A 1 93 ? -5.676 7.578 13.805 1 91 93 LYS A O 1
ATOM 758 N N . ARG A 1 94 ? -5.285 6.469 15.672 1 93.69 94 ARG A N 1
ATOM 759 C CA . ARG A 1 94 ? -6.68 6.062 15.797 1 93.69 94 ARG A CA 1
ATOM 760 C C . ARG A 1 94 ? -7.566 7.254 16.141 1 93.69 94 ARG A C 1
ATOM 762 O O . ARG A 1 94 ? -7.098 8.234 16.719 1 93.69 94 ARG A O 1
ATOM 769 N N . PRO A 1 95 ? -8.852 7.152 15.883 1 95.44 95 PRO A N 1
ATOM 770 C CA . PRO A 1 95 ? -9.766 8.266 16.125 1 95.44 95 PRO A CA 1
ATOM 771 C C . PRO A 1 95 ? -9.828 8.672 17.594 1 95.44 95 PRO A C 1
ATOM 773 O O . PRO A 1 95 ? -9.977 9.859 17.906 1 95.44 95 PRO A O 1
ATOM 776 N N . SER A 1 96 ? -9.711 7.762 18.484 1 93.44 96 SER A N 1
ATOM 777 C CA . SER A 1 96 ? -9.82 8.047 19.906 1 93.44 96 SER A CA 1
ATOM 778 C C . SER A 1 96 ? -8.664 8.914 20.391 1 93.44 96 SER A C 1
ATOM 780 O O . SER A 1 96 ? -8.711 9.461 21.484 1 93.44 96 SER A O 1
ATOM 782 N N . SER A 1 97 ? -7.699 9.078 19.562 1 91.06 97 SER A N 1
ATOM 783 C CA . SER A 1 97 ? -6.551 9.914 19.906 1 91.06 97 SER A CA 1
ATOM 784 C C . SER A 1 97 ? -6.809 11.375 19.562 1 91.06 97 SER A C 1
ATOM 786 O O . SER A 1 97 ? -5.918 12.219 19.688 1 91.06 97 SER A O 1
ATOM 788 N N . ASP A 1 98 ? -7.969 11.672 19.109 1 91.88 98 ASP A N 1
ATOM 789 C CA . ASP A 1 98 ? -8.281 13.039 18.703 1 91.88 98 ASP A CA 1
ATOM 790 C C . ASP A 1 98 ? -8.414 13.961 19.906 1 91.88 98 ASP A C 1
ATOM 792 O O . ASP A 1 98 ? -9.516 14.422 20.219 1 91.88 98 ASP A O 1
ATOM 796 N N . VAL A 1 99 ? -7.406 14.227 20.562 1 87.94 99 VAL A N 1
ATOM 797 C CA . VAL A 1 99 ? -7.273 15.172 21.656 1 87.94 99 VAL A CA 1
ATOM 798 C C . VAL A 1 99 ? -6.148 16.156 21.359 1 87.94 99 VAL A C 1
ATOM 800 O O . VAL A 1 99 ? -5.203 15.836 20.641 1 87.94 99 VAL A O 1
ATOM 803 N N . PRO A 1 100 ? -6.203 17.359 21.844 1 82.81 100 PRO A N 1
ATOM 804 C CA . PRO A 1 100 ? -5.246 18.406 21.5 1 82.81 100 PRO A CA 1
ATOM 805 C C . PRO A 1 100 ? -3.795 17.969 21.656 1 82.81 100 PRO A C 1
ATOM 807 O O . PRO A 1 100 ? -2.959 18.234 20.797 1 82.81 100 PRO A O 1
ATOM 810 N N . LEU A 1 101 ? -3.447 17.234 22.625 1 79.75 101 LEU A N 1
ATOM 811 C CA . LEU A 1 101 ? -2.086 16.812 22.938 1 79.75 101 LEU A CA 1
ATOM 812 C C . LEU A 1 101 ? -1.551 15.898 21.828 1 79.75 101 LEU A C 1
ATOM 814 O O . LEU A 1 101 ? -0.356 15.922 21.531 1 79.75 101 LEU A O 1
ATOM 818 N N . SER A 1 102 ? -2.416 15.102 21.234 1 81.06 102 SER A N 1
ATOM 819 C CA . SER A 1 102 ? -2.008 14.164 20.203 1 81.06 102 SER A CA 1
ATOM 820 C C . SER A 1 102 ? -1.581 14.891 18.922 1 81.06 102 SER A C 1
ATOM 822 O O . SER A 1 102 ? -0.806 14.359 18.125 1 81.06 102 SER A O 1
ATOM 824 N N . TRP A 1 103 ? -2.045 16.062 18.719 1 83.81 103 TRP A N 1
ATOM 825 C CA . TRP A 1 103 ? -1.697 16.844 17.547 1 83.81 103 TRP A CA 1
ATOM 826 C C . TRP A 1 103 ? -0.352 17.547 17.719 1 83.81 103 TRP A C 1
ATOM 828 O O . TRP A 1 103 ? 0.355 17.812 16.75 1 83.81 103 TRP A O 1
ATOM 838 N N . ASP A 1 104 ? 0.162 17.891 18.844 1 70.56 104 ASP A N 1
ATOM 839 C CA . ASP A 1 104 ? 1.355 18.688 19.141 1 70.56 104 ASP A CA 1
ATOM 840 C C . ASP A 1 104 ? 2.609 17.812 19.109 1 70.56 104 ASP A C 1
ATOM 842 O O . ASP A 1 104 ? 3.688 18.281 18.734 1 70.56 104 ASP A O 1
ATOM 846 N N . ASN A 1 105 ? 2.631 16.516 19.547 1 58.09 105 ASN A N 1
ATOM 847 C CA . ASN A 1 105 ? 3.836 15.766 19.891 1 58.09 105 ASN A CA 1
ATOM 848 C C . ASN A 1 105 ? 4.246 14.82 18.766 1 58.09 105 ASN A C 1
ATOM 850 O O . ASN A 1 105 ? 5.359 14.289 18.766 1 58.09 105 ASN A O 1
ATOM 854 N N . THR A 1 106 ? 3.562 14.602 17.75 1 58.97 106 THR A N 1
ATOM 855 C CA . THR A 1 106 ? 3.83 13.297 17.141 1 58.97 106 THR A CA 1
ATOM 856 C C . THR A 1 106 ? 4.754 13.445 15.93 1 58.97 106 THR A C 1
ATOM 858 O O . THR A 1 106 ? 5.75 12.727 15.82 1 58.97 106 THR A O 1
ATOM 861 N N . ILE A 1 107 ? 4.645 14.383 15.086 1 64.69 107 ILE A N 1
ATOM 862 C CA . ILE A 1 107 ? 5.375 14.297 13.828 1 64.69 107 ILE A CA 1
ATOM 863 C C . ILE A 1 107 ? 6.816 14.766 14.031 1 64.69 107 ILE A C 1
ATOM 865 O O . ILE A 1 107 ? 7.746 14.219 13.438 1 64.69 107 ILE A O 1
ATOM 869 N N . SER A 1 108 ? 7 15.531 15.086 1 61.72 108 SER A N 1
ATOM 870 C CA . SER A 1 108 ? 8.32 16.141 15.211 1 61.72 108 SER A CA 1
ATOM 871 C C . SER A 1 108 ? 9.367 15.117 15.633 1 61.72 108 SER A C 1
ATOM 873 O O . SER A 1 108 ? 10.461 15.078 15.07 1 61.72 108 SER A O 1
ATOM 875 N N . THR A 1 109 ? 8.969 14.234 16.531 1 63.34 109 THR A N 1
ATOM 876 C CA . THR A 1 109 ? 9.969 13.289 17.016 1 63.34 109 THR A CA 1
ATOM 877 C C . THR A 1 109 ? 10.289 12.242 15.953 1 63.34 109 THR A C 1
ATOM 879 O O . THR A 1 109 ? 11.461 11.914 15.734 1 63.34 109 THR A O 1
ATOM 882 N N . GLU A 1 110 ? 9.266 11.844 15.273 1 65.31 110 GLU A N 1
ATOM 883 C CA . GLU A 1 110 ? 9.477 10.812 14.258 1 65.31 110 GLU A CA 1
ATOM 884 C C . GLU A 1 110 ? 10.195 11.383 13.039 1 65.31 110 GLU A C 1
ATOM 886 O O . GLU A 1 110 ? 11.07 10.727 12.469 1 65.31 110 GLU A O 1
ATOM 891 N N . CYS A 1 111 ? 9.742 12.508 12.758 1 63.59 111 CYS A N 1
ATOM 892 C CA . CYS A 1 111 ? 10.391 13.164 11.625 1 63.59 111 CYS A CA 1
ATOM 893 C C . CYS A 1 111 ? 11.883 13.359 11.883 1 63.59 111 CYS A C 1
ATOM 895 O O . CYS A 1 111 ? 12.703 13.078 11.008 1 63.59 111 CYS A O 1
ATOM 897 N N . HIS A 1 112 ? 12.102 13.781 13.102 1 64.56 112 HIS A N 1
ATOM 898 C CA . HIS A 1 112 ? 13.508 13.961 13.453 1 64.56 112 HIS A CA 1
ATOM 899 C C . HIS A 1 112 ? 14.266 12.641 13.359 1 64.56 112 HIS A C 1
ATOM 901 O O . HIS A 1 112 ? 15.383 12.602 12.836 1 64.56 112 HIS A O 1
ATOM 907 N N . HIS A 1 113 ? 13.633 11.719 13.859 1 66.19 113 HIS A N 1
ATOM 908 C CA . HIS A 1 113 ? 14.266 10.406 13.852 1 66.19 113 HIS A CA 1
ATOM 909 C C . HIS A 1 113 ? 14.492 9.906 12.422 1 66.19 113 HIS A C 1
ATOM 911 O O . HIS A 1 113 ? 15.586 9.461 12.086 1 66.19 113 HIS A O 1
ATOM 917 N N . VAL A 1 114 ? 13.555 10.094 11.703 1 66.5 114 VAL A N 1
ATOM 918 C CA . VAL A 1 114 ? 13.633 9.594 10.336 1 66.5 114 VAL A CA 1
ATOM 919 C C . VAL A 1 114 ? 14.609 10.445 9.531 1 66.5 114 VAL A C 1
ATOM 921 O O . VAL A 1 114 ? 15.398 9.922 8.742 1 66.5 114 VAL A O 1
ATOM 924 N N . LEU A 1 115 ? 14.547 11.727 9.742 1 64.19 115 LEU A N 1
ATOM 925 C CA . LEU A 1 115 ? 15.445 12.641 9.039 1 64.19 115 LEU A CA 1
ATOM 926 C C . LEU A 1 115 ? 16.906 12.352 9.406 1 64.19 115 LEU A C 1
ATOM 928 O O . LEU A 1 115 ? 17.797 12.461 8.562 1 64.19 115 LEU A O 1
ATOM 932 N N . SER A 1 116 ? 17.031 12.078 10.602 1 64.25 116 SER A N 1
ATOM 933 C CA . SER A 1 116 ? 18.391 11.805 11.062 1 64.25 116 SER A CA 1
ATOM 934 C C . SER A 1 116 ? 18.938 10.539 10.43 1 64.25 116 SER A C 1
ATOM 936 O O . SER A 1 116 ? 20.156 10.391 10.297 1 64.25 116 SER A O 1
ATOM 938 N N . GLN A 1 117 ? 18.047 9.711 10.141 1 61.97 117 GLN A N 1
ATOM 939 C CA . GLN A 1 117 ? 18.469 8.445 9.547 1 61.97 117 GLN A CA 1
ATOM 940 C C . GLN A 1 117 ? 18.625 8.57 8.031 1 61.97 117 GLN A C 1
ATOM 942 O O . GLN A 1 117 ? 19.297 7.75 7.41 1 61.97 117 GLN A O 1
ATOM 947 N N . ASN A 1 118 ? 17.859 9.406 7.582 1 58.28 118 ASN A N 1
ATOM 948 C CA . ASN A 1 118 ? 17.875 9.555 6.129 1 58.28 118 ASN A CA 1
ATOM 949 C C . ASN A 1 118 ? 18.766 10.711 5.691 1 58.28 118 ASN A C 1
ATOM 951 O O . ASN A 1 118 ? 18.75 11.781 6.309 1 58.28 118 ASN A O 1
ATOM 955 N N . ASN A 1 119 ? 19.969 10.422 5.328 1 51.56 119 ASN A N 1
ATOM 956 C CA . ASN A 1 119 ? 20.859 11.43 4.77 1 51.56 119 ASN A CA 1
ATOM 957 C C . ASN A 1 119 ? 20.141 12.32 3.764 1 51.56 119 ASN A C 1
ATOM 959 O O . ASN A 1 119 ? 20.172 12.055 2.562 1 51.56 119 ASN A O 1
ATOM 963 N N . ASN A 1 120 ? 19.016 12.805 4.207 1 51.09 120 ASN A N 1
ATOM 964 C CA . ASN A 1 120 ? 18.344 13.586 3.182 1 51.09 120 ASN A CA 1
ATOM 965 C C . ASN A 1 120 ? 19.062 14.906 2.92 1 51.09 120 ASN A C 1
ATOM 967 O O . ASN A 1 120 ? 19.062 15.797 3.773 1 51.09 120 ASN A O 1
ATOM 971 N N . ASP A 1 121 ? 20.109 14.812 2.359 1 50.84 121 ASP A N 1
ATOM 972 C CA . ASP A 1 121 ? 20.625 16.125 1.993 1 50.84 121 ASP A CA 1
ATOM 973 C C . ASP A 1 121 ? 19.484 17.078 1.628 1 50.84 121 ASP A C 1
ATOM 975 O O . ASP A 1 121 ? 19.25 18.078 2.309 1 50.84 121 ASP A O 1
ATOM 979 N N . SER A 1 122 ? 19.203 17.25 0.268 1 51.69 122 SER A N 1
ATOM 980 C CA . SER A 1 122 ? 18.828 18.438 -0.498 1 51.69 122 SER A CA 1
ATOM 981 C C . SER A 1 122 ? 17.312 18.594 -0.546 1 51.69 122 SER A C 1
ATOM 983 O O . SER A 1 122 ? 16.797 19.578 -1.104 1 51.69 122 SER A O 1
ATOM 985 N N . GLY A 1 123 ? 16.312 17.719 0.243 1 60.5 123 GLY A N 1
ATOM 986 C CA . GLY A 1 123 ? 15.023 18.109 -0.288 1 60.5 123 GLY A CA 1
ATOM 987 C C . GLY A 1 123 ? 13.992 18.375 0.792 1 60.5 123 GLY A C 1
ATOM 988 O O . GLY A 1 123 ? 14.289 18.25 1.982 1 60.5 123 GLY A O 1
ATOM 989 N N . GLN A 1 124 ? 12.945 19.078 0.507 1 77.19 124 GLN A N 1
ATOM 990 C CA . GLN A 1 124 ? 11.789 19.391 1.342 1 77.19 124 GLN A CA 1
ATOM 991 C C . GLN A 1 124 ? 11.078 18.109 1.796 1 77.19 124 GLN A C 1
ATOM 993 O O . GLN A 1 124 ? 10.898 17.188 1.009 1 77.19 124 GLN A O 1
ATOM 998 N N . LEU A 1 125 ? 10.898 18.047 3.115 1 87.06 125 LEU A N 1
ATOM 999 C CA . LEU A 1 125 ? 10.148 16.953 3.717 1 87.06 125 LEU A CA 1
ATOM 1000 C C . LEU A 1 125 ? 8.805 17.438 4.246 1 87.06 125 LEU A C 1
ATOM 1002 O O . LEU A 1 125 ? 8.727 18.484 4.891 1 87.06 125 LEU A O 1
ATOM 1006 N N . PHE A 1 126 ? 7.875 16.672 3.818 1 91.56 126 PHE A N 1
ATOM 1007 C CA . PHE A 1 126 ? 6.539 17 4.301 1 91.56 126 PHE A CA 1
ATOM 1008 C C . PHE A 1 126 ? 6.055 15.961 5.305 1 91.56 126 PHE A C 1
ATOM 1010 O O . PHE A 1 126 ? 6.527 14.82 5.305 1 91.56 126 PHE A O 1
ATOM 1017 N N . GLY A 1 127 ? 5.191 16.484 6.152 1 91.38 127 GLY A N 1
ATOM 1018 C CA . GLY A 1 127 ? 4.59 15.609 7.152 1 91.38 127 GLY A CA 1
ATOM 1019 C C . GLY A 1 127 ? 3.08 15.742 7.223 1 91.38 127 GLY A C 1
ATOM 1020 O O . GLY A 1 127 ? 2.531 16.828 6.98 1 91.38 127 GLY A O 1
ATOM 1021 N N . ILE A 1 128 ? 2.484 14.602 7.523 1 93.69 128 ILE A N 1
ATOM 1022 C CA . ILE A 1 128 ? 1.048 14.586 7.777 1 93.69 128 ILE A CA 1
ATOM 1023 C C . ILE A 1 128 ? 0.764 13.859 9.094 1 93.69 128 ILE A C 1
ATOM 1025 O O . ILE A 1 128 ? 1.297 12.773 9.336 1 93.69 128 ILE A O 1
ATOM 1029 N N . VAL A 1 129 ? 0.018 14.5 9.883 1 92.81 129 VAL A N 1
ATOM 1030 C CA . VAL A 1 129 ? -0.561 13.82 11.031 1 92.81 129 VAL A CA 1
ATOM 1031 C C . VAL A 1 129 ? -2.037 13.531 10.773 1 92.81 129 VAL A C 1
ATOM 1033 O O . VAL A 1 129 ? -2.82 14.445 10.508 1 92.81 129 VAL A O 1
ATOM 1036 N N . ALA A 1 130 ? -2.336 12.289 10.828 1 95.38 130 ALA A N 1
ATOM 1037 C CA . ALA A 1 130 ? -3.709 11.844 10.602 1 95.38 130 ALA A CA 1
ATOM 1038 C C . ALA A 1 130 ? -4.289 11.195 11.852 1 95.38 130 ALA A C 1
ATOM 1040 O O . ALA A 1 130 ? -3.689 10.266 12.414 1 95.38 130 ALA A O 1
ATOM 1041 N N . ILE A 1 131 ? -5.41 11.68 12.305 1 95 131 ILE A N 1
ATOM 1042 C CA . ILE A 1 131 ? -6.156 11.078 13.414 1 95 131 ILE A CA 1
ATOM 1043 C C . ILE A 1 131 ? -7.59 10.789 12.977 1 95 131 ILE A C 1
ATOM 1045 O O . ILE A 1 131 ? -8.383 11.719 12.773 1 95 131 ILE A O 1
ATOM 1049 N N . GLY A 1 132 ? -7.895 9.516 12.875 1 96.88 132 GLY A N 1
ATOM 1050 C CA . GLY A 1 132 ? -9.195 9.188 12.312 1 96.88 132 GLY A CA 1
ATOM 1051 C C . GLY A 1 132 ? -9.398 9.734 10.914 1 96.88 132 GLY A C 1
ATOM 1052 O O . GLY A 1 132 ? -8.625 9.43 10.008 1 96.88 132 GLY A O 1
ATOM 1053 N N . THR A 1 133 ? -10.414 10.617 10.75 1 98.25 133 THR A N 1
ATOM 1054 C CA . THR A 1 133 ? -10.703 11.195 9.438 1 98.25 133 THR A CA 1
ATOM 1055 C C . THR A 1 133 ? -10.086 12.586 9.32 1 98.25 133 THR A C 1
ATOM 1057 O O . THR A 1 133 ? -10.258 13.258 8.305 1 98.25 133 THR A O 1
ATOM 1060 N N . LYS A 1 134 ? -9.344 12.953 10.305 1 97.62 134 LYS A N 1
ATOM 1061 C CA . LYS A 1 134 ? -8.797 14.305 10.344 1 97.62 134 LYS A CA 1
ATOM 1062 C C . LYS A 1 134 ? -7.297 14.297 10.031 1 97.62 134 LYS A C 1
ATOM 1064 O O . LYS A 1 134 ? -6.617 13.297 10.266 1 97.62 134 LYS A O 1
ATOM 1069 N N . SER A 1 135 ? -6.852 15.43 9.492 1 96.75 135 SER A N 1
ATOM 1070 C CA . SER A 1 135 ? -5.43 15.484 9.164 1 96.75 135 SER A CA 1
ATOM 1071 C C . SER A 1 135 ? -4.91 16.922 9.203 1 96.75 135 SER A C 1
ATOM 1073 O O . SER A 1 135 ? -5.664 17.859 8.977 1 96.75 135 SER A O 1
ATOM 1075 N N . ARG A 1 136 ? -3.637 17.016 9.539 1 94.81 136 ARG A N 1
ATOM 1076 C CA . ARG A 1 136 ? -2.865 18.25 9.43 1 94.81 136 ARG A CA 1
ATOM 1077 C C . ARG A 1 136 ? -1.592 18.031 8.625 1 94.81 136 ARG A C 1
ATOM 1079 O O . ARG A 1 136 ? -0.949 16.984 8.734 1 94.81 136 ARG A O 1
ATOM 1086 N N . PHE A 1 137 ? -1.301 19.047 7.863 1 94.69 137 PHE A N 1
ATOM 1087 C CA . PHE A 1 137 ? -0.172 18.969 6.941 1 94.69 137 PHE A CA 1
ATOM 1088 C C . PHE A 1 137 ? 0.941 19.922 7.363 1 94.69 137 PHE A C 1
ATOM 1090 O O . PHE A 1 137 ? 0.675 21.047 7.77 1 94.69 137 PHE A O 1
ATOM 1097 N N . TYR A 1 138 ? 2.15 19.375 7.23 1 90.44 138 TYR A N 1
ATOM 1098 C CA . TYR A 1 138 ? 3.309 20.125 7.699 1 90.44 138 TYR A CA 1
ATOM 1099 C C . TYR A 1 138 ? 4.426 20.109 6.664 1 90.44 138 TYR A C 1
ATOM 1101 O O . TYR A 1 138 ? 4.453 19.234 5.785 1 90.44 138 TYR A O 1
ATOM 1109 N N . ARG A 1 139 ? 5.289 21.078 6.797 1 88.94 139 ARG A N 1
ATOM 1110 C CA . ARG A 1 139 ? 6.57 21.109 6.098 1 88.94 139 ARG A CA 1
ATOM 1111 C C . ARG A 1 139 ? 7.73 21.188 7.078 1 88.94 139 ARG A C 1
ATOM 1113 O O . ARG A 1 139 ? 7.66 21.906 8.078 1 88.94 139 ARG A O 1
ATOM 1120 N N . PHE A 1 140 ? 8.656 20.375 6.746 1 79.25 140 PHE A N 1
ATOM 1121 C CA . PHE A 1 140 ? 9.867 20.422 7.555 1 79.25 140 PHE A CA 1
ATOM 1122 C C . PHE A 1 140 ? 10.945 21.25 6.871 1 79.25 140 PHE A C 1
ATOM 1124 O O . PHE A 1 140 ? 11.156 21.125 5.66 1 79.25 140 PHE A O 1
ATOM 1131 N N . GLY A 1 141 ? 11.461 22.375 7.355 1 62.06 141 GLY A N 1
ATOM 1132 C CA . GLY A 1 141 ? 12.398 23.359 6.832 1 62.06 141 GLY A CA 1
ATOM 1133 C C . GLY A 1 141 ? 13.664 22.734 6.273 1 62.06 141 GLY A C 1
ATOM 1134 O O . GLY A 1 141 ? 14.062 21.641 6.688 1 62.06 141 GLY A O 1
ATOM 1135 N N . GLY A 1 142 ? 14.094 22.703 4.922 1 49.47 142 GLY A N 1
ATOM 1136 C CA . GLY A 1 142 ? 15.344 22.438 4.23 1 49.47 142 GLY A CA 1
ATOM 1137 C C . GLY A 1 142 ? 16.562 22.703 5.09 1 49.47 142 GLY A C 1
ATOM 1138 O O . GLY A 1 142 ? 16.484 22.688 6.32 1 49.47 142 GLY A O 1
ATOM 1139 N N . GLN A 1 143 ? 17.609 23.406 4.316 1 44.75 143 GLN A N 1
ATOM 1140 C CA . GLN A 1 143 ? 18.969 23.703 4.734 1 44.75 143 GLN A CA 1
ATOM 1141 C C . GLN A 1 143 ? 19.016 24.141 6.195 1 44.75 143 GLN A C 1
ATOM 1143 O O . GLN A 1 143 ? 19.844 23.656 6.973 1 44.75 143 GLN A O 1
ATOM 1148 N N . ALA A 1 144 ? 19.156 25.656 6.145 1 40.47 144 ALA A N 1
ATOM 1149 C CA . ALA A 1 144 ? 19.766 26.266 7.32 1 40.47 144 ALA A CA 1
ATOM 1150 C C . ALA A 1 144 ? 19.141 25.75 8.609 1 40.47 144 ALA A C 1
ATOM 1152 O O . ALA A 1 144 ? 18.156 25.016 8.562 1 40.47 144 ALA A O 1
ATOM 1153 N N . SER A 1 145 ? 18.891 26.734 9.625 1 42.12 145 SER A N 1
ATOM 1154 C CA . SER A 1 145 ? 18.828 26.641 11.078 1 42.12 145 SER A CA 1
ATOM 1155 C C . SER A 1 145 ? 17.641 25.797 11.531 1 42.12 145 SER A C 1
ATOM 1157 O O . SER A 1 145 ? 17.781 24.953 12.43 1 42.12 145 SER A O 1
ATOM 1159 N N . SER A 1 146 ? 16.281 26.375 11.539 1 45.28 146 SER A N 1
ATOM 1160 C CA . SER A 1 146 ? 15.281 26.016 12.531 1 45.28 146 SER A CA 1
ATOM 1161 C C . SER A 1 146 ? 14.453 24.812 12.078 1 45.28 146 SER A C 1
ATOM 1163 O O . SER A 1 146 ? 13.891 24.828 10.984 1 45.28 146 SER A O 1
ATOM 1165 N N . ASP A 1 147 ? 14.898 23.516 12.258 1 53.44 147 ASP A N 1
ATOM 1166 C CA . ASP A 1 147 ? 14.25 22.234 12.5 1 53.44 147 ASP A CA 1
ATOM 1167 C C . ASP A 1 147 ? 12.758 22.422 12.797 1 53.44 147 ASP A C 1
ATOM 1169 O O . ASP A 1 147 ? 12.172 21.656 13.562 1 53.44 147 ASP A O 1
ATOM 1173 N N . GLN A 1 148 ? 12.258 23.578 12.25 1 65.88 148 GLN A N 1
ATOM 1174 C CA . GLN A 1 148 ? 10.938 23.859 12.797 1 65.88 148 GLN A CA 1
ATOM 1175 C C . GLN A 1 148 ? 9.844 23.266 11.914 1 65.88 148 GLN A C 1
ATOM 1177 O O . GLN A 1 148 ? 9.891 23.391 10.688 1 65.88 148 GLN A O 1
ATOM 1182 N N . LEU A 1 149 ? 9.156 22.453 12.242 1 76.38 149 LEU A N 1
ATOM 1183 C CA . LEU A 1 149 ? 7.891 21.953 11.719 1 76.38 149 LEU A CA 1
ATOM 1184 C C . LEU A 1 149 ? 6.875 23.078 11.578 1 76.38 149 LEU A C 1
ATOM 1186 O O . LEU A 1 149 ? 6.629 23.812 12.539 1 76.38 149 LEU A O 1
ATOM 1190 N N . ALA A 1 150 ? 6.559 23.375 10.305 1 84.19 150 ALA A N 1
ATOM 1191 C CA . ALA A 1 150 ? 5.543 24.406 10.078 1 84.19 150 ALA A CA 1
ATOM 1192 C C . ALA A 1 150 ? 4.27 23.797 9.5 1 84.19 150 ALA A C 1
ATOM 1194 O O . ALA A 1 150 ? 4.316 23.078 8.5 1 84.19 150 ALA A O 1
ATOM 1195 N N . GLN A 1 151 ? 3.188 24.094 10.117 1 89.88 151 GLN A N 1
ATOM 1196 C CA . GLN A 1 151 ? 1.914 23.656 9.555 1 89.88 151 GLN A CA 1
ATOM 1197 C C . GLN A 1 151 ? 1.552 24.469 8.32 1 89.88 151 GLN A C 1
ATOM 1199 O O . GLN A 1 151 ? 1.669 25.703 8.312 1 89.88 151 GLN A O 1
ATOM 1204 N N . LEU A 1 152 ? 1.017 23.875 7.328 1 92.94 152 LEU A N 1
ATOM 1205 C CA . LEU A 1 152 ? 0.857 24.5 6.016 1 92.94 152 LEU A CA 1
ATOM 1206 C C . LEU A 1 152 ? -0.499 25.188 5.898 1 92.94 152 LEU A C 1
ATOM 1208 O O . LEU A 1 152 ? -0.741 25.938 4.949 1 92.94 152 LEU A O 1
ATOM 1212 N N . HIS A 1 153 ? -1.35 25.016 6.789 1 94.69 153 HIS A N 1
ATOM 1213 C CA . HIS A 1 153 ? -2.701 25.562 6.777 1 94.69 153 HIS A CA 1
ATOM 1214 C C . HIS A 1 153 ? -3.211 25.797 8.195 1 94.69 153 HIS A C 1
ATOM 1216 O O . HIS A 1 153 ? -2.625 25.297 9.164 1 94.69 153 HIS A O 1
ATOM 1222 N N . GLN A 1 154 ? -4.262 26.469 8.195 1 93.38 154 GLN A N 1
ATOM 1223 C CA . GLN A 1 154 ? -4.902 26.672 9.484 1 93.38 154 GLN A CA 1
ATOM 1224 C C . GLN A 1 154 ? -5.887 25.562 9.805 1 93.38 154 GLN A C 1
ATOM 1226 O O . GLN A 1 154 ? -6.523 25.016 8.898 1 93.38 154 GLN A O 1
ATOM 1231 N N . GLY A 1 155 ? -5.941 25.219 11.094 1 92.81 155 GLY A N 1
ATOM 1232 C CA . GLY A 1 155 ? -6.953 24.281 11.555 1 92.81 155 GLY A CA 1
ATOM 1233 C C . GLY A 1 155 ? -6.668 22.859 11.156 1 92.81 155 GLY A C 1
ATOM 1234 O O . GLY A 1 155 ? -5.508 22.469 10.984 1 92.81 155 GLY A O 1
ATOM 1235 N N . THR A 1 156 ? -7.699 22.062 11.258 1 95.38 156 THR A N 1
ATOM 1236 C CA . THR A 1 156 ? -7.656 20.641 10.953 1 95.38 156 THR A CA 1
ATOM 1237 C C . THR A 1 156 ? -8.641 20.281 9.836 1 95.38 156 THR A C 1
ATOM 1239 O O . THR A 1 156 ? -9.773 20.781 9.82 1 95.38 156 THR A O 1
ATOM 1242 N N . PHE A 1 157 ? -8.164 19.516 8.82 1 97.62 157 PHE A N 1
ATOM 1243 C CA . PHE A 1 157 ? -9.062 19.047 7.77 1 97.62 157 PHE A CA 1
ATOM 1244 C C . PHE A 1 157 ? -9.781 17.766 8.203 1 97.62 157 PHE A C 1
ATOM 1246 O O . PHE A 1 157 ? -9.164 16.844 8.727 1 97.62 157 PHE A O 1
ATOM 1253 N N . ASP A 1 158 ? -11.062 17.781 8.023 1 98.25 158 ASP A N 1
ATOM 1254 C CA . ASP A 1 158 ? -11.859 16.609 8.328 1 98.25 158 ASP A CA 1
ATOM 1255 C C . ASP A 1 158 ? -12.445 16 7.055 1 98.25 158 ASP A C 1
ATOM 1257 O O . ASP A 1 158 ? -13.383 16.547 6.469 1 98.25 158 ASP A O 1
ATOM 1261 N N . MET A 1 159 ? -11.969 14.828 6.684 1 97.81 159 MET A N 1
ATOM 1262 C CA . MET A 1 159 ? -12.344 14.219 5.414 1 97.81 159 MET A CA 1
ATOM 1263 C C . MET A 1 159 ? -13.703 13.539 5.52 1 97.81 159 MET A C 1
ATOM 1265 O O . MET A 1 159 ? -14.203 12.984 4.539 1 97.81 159 MET A O 1
ATOM 1269 N N . SER A 1 160 ? -14.305 13.578 6.676 1 96.12 160 SER A N 1
ATOM 1270 C CA . SER A 1 160 ? -15.695 13.133 6.77 1 96.12 160 SER A CA 1
ATOM 1271 C C . SER A 1 160 ? -16.625 14.094 6.043 1 96.12 160 SER A C 1
ATOM 1273 O O . SER A 1 160 ? -17.781 13.758 5.777 1 96.12 160 SER A O 1
ATOM 1275 N N . GLU A 1 161 ? -16.125 15.258 5.711 1 95.94 161 GLU A N 1
ATOM 1276 C CA . GLU A 1 161 ? -16.875 16.281 4.98 1 95.94 161 GLU A CA 1
ATOM 1277 C C . GLU A 1 161 ? -16.266 16.516 3.6 1 95.94 161 GLU A C 1
ATOM 1279 O O . GLU A 1 161 ? -15.039 16.5 3.443 1 95.94 161 GLU A O 1
ATOM 1284 N N . PRO A 1 162 ? -17.109 16.844 2.621 1 95.19 162 PRO A N 1
ATOM 1285 C CA . PRO A 1 162 ? -16.609 17.094 1.271 1 95.19 162 PRO A CA 1
ATOM 1286 C C . PRO A 1 162 ? -15.547 18.188 1.231 1 95.19 162 PRO A C 1
ATOM 1288 O O . PRO A 1 162 ? -14.578 18.094 0.474 1 95.19 162 PRO A O 1
ATOM 1291 N N . THR A 1 163 ? -15.789 19.172 2.014 1 96.56 163 THR A N 1
ATOM 1292 C CA . THR A 1 163 ? -14.82 20.266 2.041 1 96.56 163 THR A CA 1
ATOM 1293 C C . THR A 1 163 ? -13.461 19.766 2.525 1 96.56 163 THR A C 1
ATOM 1295 O O . THR A 1 163 ? -12.422 20.203 2.018 1 96.56 163 THR A O 1
ATOM 1298 N N . GLY A 1 164 ? -13.453 18.922 3.559 1 97.62 164 GLY A N 1
ATOM 1299 C CA . GLY A 1 164 ? -12.211 18.344 4.055 1 97.62 164 GLY A CA 1
ATOM 1300 C C . GLY A 1 164 ? -11.484 17.516 3.018 1 97.62 164 GLY A C 1
ATOM 1301 O O . GLY A 1 164 ? -10.25 17.516 2.951 1 97.62 164 GLY A O 1
ATOM 1302 N N . ILE A 1 165 ? -12.219 16.844 2.211 1 98 165 ILE A N 1
ATOM 1303 C CA . ILE A 1 165 ? -11.648 16.047 1.139 1 98 165 ILE A CA 1
ATOM 1304 C C . ILE A 1 165 ? -10.969 16.953 0.115 1 98 165 ILE A C 1
ATOM 1306 O O . ILE A 1 165 ? -9.836 16.703 -0.292 1 98 165 ILE A O 1
ATOM 1310 N N . ALA A 1 166 ? -11.656 17.953 -0.251 1 97.19 166 ALA A N 1
ATOM 1311 C CA . ALA A 1 166 ? -11.109 18.906 -1.225 1 97.19 166 ALA A CA 1
ATOM 1312 C C . ALA A 1 166 ? -9.828 19.547 -0.706 1 97.19 166 ALA A C 1
ATOM 1314 O O . ALA A 1 166 ? -8.875 19.75 -1.463 1 97.19 166 ALA A O 1
ATOM 1315 N N . GLN A 1 167 ? -9.844 19.859 0.566 1 97.88 167 GLN A N 1
ATOM 1316 C CA . GLN A 1 167 ? -8.672 20.469 1.186 1 97.88 167 GLN A CA 1
ATOM 1317 C C . GLN A 1 167 ? -7.492 19.5 1.198 1 97.88 167 GLN A C 1
ATOM 1319 O O . GLN A 1 167 ? -6.363 19.891 0.883 1 97.88 167 GLN A O 1
ATOM 1324 N N . ALA A 1 168 ? -7.727 18.297 1.542 1 97.88 168 ALA A N 1
ATOM 1325 C CA . ALA A 1 168 ? -6.68 17.281 1.526 1 97.88 168 ALA A CA 1
ATOM 1326 C C . ALA A 1 168 ? -6.113 17.094 0.122 1 97.88 168 ALA A C 1
ATOM 1328 O O . ALA A 1 168 ? -4.898 16.969 -0.055 1 97.88 168 ALA A O 1
ATOM 1329 N N . GLU A 1 169 ? -6.996 17.078 -0.877 1 97.75 169 GLU A N 1
ATOM 1330 C CA . GLU A 1 169 ? -6.555 16.969 -2.266 1 97.75 169 GLU A CA 1
ATOM 1331 C C . GLU A 1 169 ? -5.625 18.109 -2.646 1 97.75 169 GLU A C 1
ATOM 1333 O O . GLU A 1 169 ? -4.582 17.891 -3.268 1 97.75 169 GLU A O 1
ATOM 1338 N N . SER A 1 170 ? -6.07 19.25 -2.266 1 97.25 170 SER A N 1
ATOM 1339 C CA . SER A 1 170 ? -5.273 20.438 -2.578 1 97.25 170 SER A CA 1
ATOM 1340 C C . SER A 1 170 ? -3.891 20.344 -1.936 1 97.25 170 SER A C 1
ATOM 1342 O O . SER A 1 170 ? -2.887 20.688 -2.564 1 97.25 170 SER A O 1
ATOM 1344 N N . MET A 1 171 ? -3.826 19.891 -0.739 1 97.56 171 MET A N 1
ATOM 1345 C CA . MET A 1 171 ? -2.555 19.781 -0.034 1 97.56 171 MET A CA 1
ATOM 1346 C C . MET A 1 171 ? -1.683 18.703 -0.664 1 97.56 171 MET A C 1
ATOM 1348 O O . MET A 1 171 ? -0.465 18.859 -0.769 1 97.56 171 MET A O 1
ATOM 1352 N N . MET A 1 172 ? -2.301 17.609 -1.055 1 97.5 172 MET A N 1
ATOM 1353 C CA . MET A 1 172 ? -1.54 16.547 -1.71 1 97.5 172 MET A CA 1
ATOM 1354 C C . MET A 1 172 ? -0.967 17.031 -3.039 1 97.5 172 MET A C 1
ATOM 1356 O O . MET A 1 172 ? 0.167 16.703 -3.387 1 97.5 172 MET A O 1
ATOM 1360 N N . ASP A 1 173 ? -1.743 17.812 -3.799 1 97.19 173 ASP A N 1
ATOM 1361 C CA . ASP A 1 173 ? -1.243 18.438 -5.02 1 97.19 173 ASP A CA 1
ATOM 1362 C C . ASP A 1 173 ? -0.032 19.312 -4.727 1 97.19 173 ASP A C 1
ATOM 1364 O O . ASP A 1 173 ? 0.961 19.281 -5.457 1 97.19 173 ASP A O 1
ATOM 1368 N N . TYR A 1 174 ? -0.192 20.062 -3.686 1 96.44 174 TYR A N 1
ATOM 1369 C CA . TYR A 1 174 ? 0.882 20.953 -3.289 1 96.44 174 TYR A CA 1
ATOM 1370 C C . TYR A 1 174 ? 2.15 20.188 -2.953 1 96.44 174 TYR A C 1
ATOM 1372 O O . TYR A 1 174 ? 3.24 20.531 -3.416 1 96.44 174 TYR A O 1
ATOM 1380 N N . ILE A 1 175 ? 2.055 19.172 -2.141 1 95.12 175 ILE A N 1
ATOM 1381 C CA . ILE A 1 175 ? 3.201 18.359 -1.735 1 95.12 175 ILE A CA 1
ATOM 1382 C C . ILE A 1 175 ? 3.857 17.734 -2.967 1 95.12 175 ILE A C 1
ATOM 1384 O O . ILE A 1 175 ? 5.082 17.781 -3.109 1 95.12 175 ILE A O 1
ATOM 1388 N N . LYS A 1 176 ? 3.061 17.219 -3.814 1 95.31 176 LYS A N 1
ATOM 1389 C CA . LYS A 1 176 ? 3.615 16.594 -5.012 1 95.31 176 LYS A CA 1
ATOM 1390 C C . LYS A 1 176 ? 4.371 17.609 -5.867 1 95.31 176 LYS A C 1
ATOM 1392 O O . LYS A 1 176 ? 5.426 17.297 -6.422 1 95.31 176 LYS A O 1
ATOM 1397 N N . ALA A 1 177 ? 3.883 18.781 -5.973 1 93.88 177 ALA A N 1
ATOM 1398 C CA . ALA A 1 177 ? 4.473 19.828 -6.812 1 93.88 177 ALA A CA 1
ATOM 1399 C C . ALA A 1 177 ? 5.754 20.375 -6.188 1 93.88 177 ALA A C 1
ATOM 1401 O O . ALA A 1 177 ? 6.578 20.969 -6.875 1 93.88 177 ALA A O 1
ATOM 1402 N N . ASN A 1 178 ? 5.918 20.172 -4.867 1 90.81 178 ASN A N 1
ATOM 1403 C CA . ASN A 1 178 ? 7 20.875 -4.191 1 90.81 178 ASN A CA 1
ATOM 1404 C C . ASN A 1 178 ? 7.988 19.906 -3.555 1 90.81 178 ASN A C 1
ATOM 1406 O O . ASN A 1 178 ? 8.984 20.328 -2.961 1 90.81 178 ASN A O 1
ATOM 1410 N N . ALA A 1 179 ? 7.703 18.641 -3.645 1 85.06 179 ALA A N 1
ATOM 1411 C CA . ALA A 1 179 ? 8.594 17.641 -3.068 1 85.06 179 ALA A CA 1
ATOM 1412 C C . ALA A 1 179 ? 9.734 17.297 -4.027 1 85.06 179 ALA A C 1
ATOM 1414 O O . ALA A 1 179 ? 9.586 17.438 -5.246 1 85.06 179 ALA A O 1
ATOM 1415 N N . MET B 1 1 ? -7.602 6.977 -21.188 1 32.59 1 MET B N 1
ATOM 1416 C CA . MET B 1 1 ? -7.375 5.574 -21.516 1 32.59 1 MET B CA 1
ATOM 1417 C C . MET B 1 1 ? -6.543 4.887 -20.438 1 32.59 1 MET B C 1
ATOM 1419 O O . MET B 1 1 ? -5.5 5.402 -20.031 1 32.59 1 MET B O 1
ATOM 1423 N N . ALA B 1 2 ? -7.172 4.223 -19.516 1 46.75 2 ALA B N 1
ATOM 1424 C CA . ALA B 1 2 ? -6.43 3.674 -18.375 1 46.75 2 ALA B CA 1
ATOM 1425 C C . ALA B 1 2 ? -5.168 2.955 -18.844 1 46.75 2 ALA B C 1
ATOM 1427 O O . ALA B 1 2 ? -5.227 2.104 -19.734 1 46.75 2 ALA B O 1
ATOM 1428 N N . THR B 1 3 ? -3.939 3.576 -18.828 1 63.5 3 THR B N 1
ATOM 1429 C CA . THR B 1 3 ? -2.674 3.037 -19.312 1 63.5 3 THR B CA 1
ATOM 1430 C C . THR B 1 3 ? -2.406 1.661 -18.703 1 63.5 3 THR B C 1
ATOM 1432 O O . THR B 1 3 ? -2.771 1.396 -17.562 1 63.5 3 THR B O 1
ATOM 1435 N N . THR B 1 4 ? -2.283 0.643 -19.578 1 79.12 4 THR B N 1
ATOM 1436 C CA . THR B 1 4 ? -1.909 -0.715 -19.203 1 79.12 4 THR B CA 1
ATOM 1437 C C . THR B 1 4 ? -0.684 -0.705 -18.297 1 79.12 4 THR B C 1
ATOM 1439 O O . THR B 1 4 ? 0.337 -0.098 -18.625 1 79.12 4 THR B O 1
ATOM 1442 N N . PRO B 1 5 ? -0.891 -1.249 -17.141 1 90.69 5 PRO B N 1
ATOM 1443 C CA . PRO B 1 5 ? 0.262 -1.272 -16.25 1 90.69 5 PRO B CA 1
ATOM 1444 C C . PRO B 1 5 ? 1.45 -2.035 -16.828 1 90.69 5 PRO B C 1
ATOM 1446 O O . PRO B 1 5 ? 1.265 -2.98 -17.594 1 90.69 5 PRO B O 1
ATOM 1449 N N . SER B 1 6 ? 2.6 -1.52 -16.594 1 94.06 6 SER B N 1
ATOM 1450 C CA . SER B 1 6 ? 3.838 -2.166 -17.016 1 94.06 6 SER B CA 1
ATOM 1451 C C . SER B 1 6 ? 4.883 -2.145 -15.906 1 94.06 6 SER B C 1
ATOM 1453 O O . SER B 1 6 ? 5.203 -1.082 -15.367 1 94.06 6 SER B O 1
ATOM 1455 N N . LEU B 1 7 ? 5.387 -3.297 -15.578 1 96 7 LEU B N 1
ATOM 1456 C CA . LEU B 1 7 ? 6.426 -3.389 -14.562 1 96 7 LEU B CA 1
ATOM 1457 C C . LEU B 1 7 ? 7.777 -2.961 -15.117 1 96 7 LEU B C 1
ATOM 1459 O O . LEU B 1 7 ? 8.602 -2.391 -14.398 1 96 7 LEU B O 1
ATOM 1463 N N . GLN B 1 8 ? 7.969 -3.221 -16.359 1 89.69 8 GLN B N 1
ATOM 1464 C CA . GLN B 1 8 ? 9.242 -2.898 -17.016 1 89.69 8 GLN B CA 1
ATOM 1465 C C . GLN B 1 8 ? 9.508 -1.396 -16.969 1 89.69 8 GLN B C 1
ATOM 1467 O O . GLN B 1 8 ? 10.656 -0.972 -16.828 1 89.69 8 GLN B O 1
ATOM 1472 N N . ASN B 1 9 ? 8.477 -0.633 -17.031 1 89.19 9 ASN B N 1
ATOM 1473 C CA . ASN B 1 9 ? 8.609 0.819 -17.047 1 89.19 9 ASN B CA 1
ATOM 1474 C C . ASN B 1 9 ? 8.258 1.432 -15.703 1 89.19 9 ASN B C 1
ATOM 1476 O O . ASN B 1 9 ? 8.055 2.643 -15.602 1 89.19 9 ASN B O 1
ATOM 1480 N N . ASN B 1 10 ? 8.156 0.628 -14.781 1 95.44 10 ASN B N 1
ATOM 1481 C CA . ASN B 1 10 ? 7.793 1.065 -13.438 1 95.44 10 ASN B CA 1
ATOM 1482 C C . ASN B 1 10 ? 9.023 1.251 -12.562 1 95.44 10 ASN B C 1
ATOM 1484 O O . ASN B 1 10 ? 9.578 0.278 -12.047 1 95.44 10 ASN B O 1
ATOM 1488 N N . LEU B 1 11 ? 9.406 2.506 -12.398 1 94.5 11 LEU B N 1
ATOM 1489 C CA . LEU B 1 11 ? 10.656 2.818 -11.719 1 94.5 11 LEU B CA 1
ATOM 1490 C C . LEU B 1 11 ? 10.617 2.352 -10.266 1 94.5 11 LEU B C 1
ATOM 1492 O O . LEU B 1 11 ? 11.594 1.813 -9.75 1 94.5 11 LEU B O 1
ATOM 1496 N N . GLY B 1 12 ? 9.5 2.645 -9.602 1 96.25 12 GLY B N 1
ATOM 1497 C CA . GLY B 1 12 ? 9.367 2.193 -8.227 1 96.25 12 GLY B CA 1
ATOM 1498 C C . GLY B 1 12 ? 9.5 0.69 -8.07 1 96.25 12 GLY B C 1
ATOM 1499 O O . GLY B 1 12 ? 10.195 0.212 -7.172 1 96.25 12 GLY B O 1
ATOM 1500 N N . PHE B 1 13 ? 8.93 -0.029 -8.977 1 96.81 13 PHE B N 1
ATOM 1501 C CA . PHE B 1 13 ? 9.031 -1.483 -8.977 1 96.81 13 PHE B CA 1
ATOM 1502 C C . PHE B 1 13 ? 10.477 -1.928 -9.164 1 96.81 13 PHE B C 1
ATOM 1504 O O . PHE B 1 13 ? 10.969 -2.789 -8.43 1 96.81 13 PHE B O 1
ATOM 1511 N N . ARG B 1 14 ? 11.062 -1.359 -10.125 1 95.62 14 ARG B N 1
ATOM 1512 C CA . ARG B 1 14 ? 12.438 -1.748 -10.406 1 95.62 14 ARG B CA 1
ATOM 1513 C C . ARG B 1 14 ? 13.336 -1.517 -9.188 1 95.62 14 ARG B C 1
ATOM 1515 O O . ARG B 1 14 ? 14.195 -2.342 -8.883 1 95.62 14 ARG B O 1
ATOM 1522 N N . ARG B 1 15 ? 13.109 -0.449 -8.562 1 96 15 ARG B N 1
ATOM 1523 C CA . ARG B 1 15 ? 13.93 -0.127 -7.398 1 96 15 ARG B CA 1
ATOM 1524 C C . ARG B 1 15 ? 13.711 -1.135 -6.273 1 96 15 ARG B C 1
ATOM 1526 O O 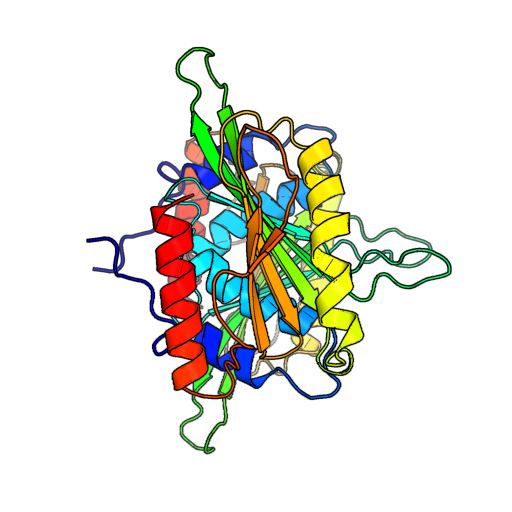. ARG B 1 15 ? 14.664 -1.68 -5.723 1 96 15 ARG B O 1
ATOM 1533 N N . VAL B 1 16 ? 12.461 -1.368 -5.961 1 96.44 16 VAL B N 1
ATOM 1534 C CA . VAL B 1 16 ? 12.188 -2.254 -4.832 1 96.44 16 VAL B CA 1
ATOM 1535 C C . VAL B 1 16 ? 12.594 -3.682 -5.184 1 96.44 16 VAL B C 1
ATOM 1537 O O . VAL B 1 16 ? 13.023 -4.445 -4.316 1 96.44 16 VAL B O 1
ATOM 1540 N N . LEU B 1 17 ? 12.453 -4.039 -6.445 1 97.25 17 LEU B N 1
ATOM 1541 C CA . LEU B 1 17 ? 12.922 -5.359 -6.863 1 97.25 17 LEU B CA 1
ATOM 1542 C C . LEU B 1 17 ? 14.414 -5.512 -6.621 1 97.25 17 LEU B C 1
ATOM 1544 O O . LEU B 1 17 ? 14.875 -6.559 -6.156 1 97.25 17 LEU B O 1
ATOM 1548 N N . GLN B 1 18 ? 15.133 -4.512 -6.895 1 94.88 18 GLN B N 1
ATOM 1549 C CA . GLN B 1 18 ? 16.578 -4.527 -6.723 1 94.88 18 GLN B CA 1
ATOM 1550 C C . GLN B 1 18 ? 16.969 -4.602 -5.25 1 94.88 18 GLN B C 1
ATOM 1552 O O . GLN B 1 18 ? 18.078 -5 -4.91 1 94.88 18 GLN B O 1
ATOM 1557 N N . MET B 1 19 ? 16.078 -4.211 -4.406 1 94.81 19 MET B N 1
ATOM 1558 C CA . MET B 1 19 ? 16.359 -4.223 -2.971 1 94.81 19 MET B CA 1
ATOM 1559 C C . MET B 1 19 ? 16.281 -5.645 -2.416 1 94.81 19 MET B C 1
ATOM 1561 O O . MET B 1 19 ? 16.734 -5.898 -1.296 1 94.81 19 MET B O 1
ATOM 1565 N N . VAL B 1 20 ? 15.719 -6.5 -3.166 1 97.06 20 VAL B N 1
ATOM 1566 C CA . VAL B 1 20 ? 15.609 -7.879 -2.693 1 97.06 20 VAL B CA 1
ATOM 1567 C C . VAL B 1 20 ? 16.984 -8.555 -2.75 1 97.06 20 VAL B C 1
ATOM 1569 O O . VAL B 1 20 ? 17.562 -8.695 -3.826 1 97.06 20 VAL B O 1
ATOM 1572 N N . LYS B 1 21 ? 17.438 -8.914 -1.607 1 96.75 21 LYS B N 1
ATOM 1573 C CA . LYS B 1 21 ? 18.703 -9.633 -1.456 1 96.75 21 LYS B CA 1
ATOM 1574 C C . LYS B 1 21 ? 18.484 -10.992 -0.799 1 96.75 21 LYS B C 1
ATOM 1576 O O . LYS B 1 21 ? 17.422 -11.25 -0.228 1 96.75 21 LYS B O 1
ATOM 1581 N N . PRO B 1 22 ? 19.484 -11.883 -0.898 1 95.69 22 PRO B N 1
ATOM 1582 C CA . PRO B 1 22 ? 19.328 -13.234 -0.353 1 95.69 22 PRO B CA 1
ATOM 1583 C C . PRO B 1 22 ? 18.953 -13.234 1.127 1 95.69 22 PRO B C 1
ATOM 1585 O O . PRO B 1 22 ? 18.25 -14.141 1.591 1 95.69 22 PRO B O 1
ATOM 1588 N N . HIS B 1 23 ? 19.297 -12.211 1.883 1 94.81 23 HIS B N 1
ATOM 1589 C CA . HIS B 1 23 ? 19.062 -12.188 3.322 1 94.81 23 HIS B CA 1
ATOM 1590 C C . HIS B 1 23 ? 17.891 -11.281 3.68 1 94.81 23 HIS B C 1
ATOM 1592 O O . HIS B 1 23 ? 17.609 -11.062 4.859 1 94.81 23 HIS B O 1
ATOM 1598 N N . SER B 1 24 ? 17.266 -10.75 2.652 1 94.19 24 SER B N 1
ATOM 1599 C CA . SER B 1 24 ? 16.109 -9.891 2.904 1 94.19 24 SER B CA 1
ATOM 1600 C C . SER B 1 24 ? 15.016 -10.648 3.643 1 94.19 24 SER B C 1
ATOM 1602 O O . SER B 1 24 ? 14.898 -11.867 3.514 1 94.19 24 SER B O 1
ATOM 1604 N N . LEU B 1 25 ? 14.211 -9.891 4.406 1 91 25 LEU B N 1
ATOM 1605 C CA . LEU B 1 25 ? 13.047 -10.453 5.098 1 91 25 LEU B CA 1
ATOM 1606 C C . LEU B 1 25 ? 11.789 -10.289 4.258 1 91 25 LEU B C 1
ATOM 1608 O O . LEU B 1 25 ? 11.844 -9.789 3.133 1 91 25 LEU B O 1
ATOM 1612 N N . GLU B 1 26 ? 10.664 -10.719 4.754 1 91.06 26 GLU B N 1
ATOM 1613 C CA . GLU B 1 26 ? 9.391 -10.766 4.039 1 91.06 26 GLU B CA 1
ATOM 1614 C C . GLU B 1 26 ? 8.922 -9.359 3.664 1 91.06 26 GLU B C 1
ATOM 1616 O O . GLU B 1 26 ? 8.297 -9.172 2.623 1 91.06 26 GLU B O 1
ATOM 1621 N N . ASP B 1 27 ? 9.312 -8.461 4.461 1 88.19 27 ASP B N 1
ATOM 1622 C CA . ASP B 1 27 ? 8.828 -7.105 4.246 1 88.19 27 ASP B CA 1
ATOM 1623 C C . ASP B 1 27 ? 9.32 -6.551 2.912 1 88.19 27 ASP B C 1
ATOM 1625 O O . ASP B 1 27 ? 8.609 -5.789 2.248 1 88.19 27 ASP B O 1
ATOM 1629 N N . THR B 1 28 ? 10.547 -6.93 2.549 1 92.62 28 THR B N 1
ATOM 1630 C CA . THR B 1 28 ? 11.102 -6.469 1.28 1 92.62 28 THR B CA 1
ATOM 1631 C C . THR B 1 28 ? 10.344 -7.078 0.104 1 92.62 28 THR B C 1
ATOM 1633 O O . THR B 1 28 ? 10.047 -6.391 -0.875 1 92.62 28 THR B O 1
ATOM 1636 N N . VAL B 1 29 ? 10.008 -8.312 0.267 1 95.44 29 VAL B N 1
ATOM 1637 C CA . VAL B 1 29 ? 9.25 -9 -0.775 1 95.44 29 VAL B CA 1
ATOM 1638 C C . VAL B 1 29 ? 7.844 -8.414 -0.854 1 95.44 29 VAL B C 1
ATOM 1640 O O . VAL B 1 29 ? 7.301 -8.234 -1.947 1 95.44 29 VAL B O 1
ATOM 1643 N N . GLU B 1 30 ? 7.309 -8.133 0.272 1 93.19 30 GLU B N 1
ATOM 1644 C CA . GLU B 1 30 ? 5.988 -7.512 0.323 1 93.19 30 GLU B CA 1
ATOM 1645 C C . GLU B 1 30 ? 5.977 -6.176 -0.413 1 93.19 30 GLU B C 1
ATOM 1647 O O . GLU B 1 30 ? 5.004 -5.844 -1.093 1 93.19 30 GLU B O 1
ATOM 1652 N N . GLN B 1 31 ? 7.016 -5.434 -0.306 1 93.25 31 GLN B N 1
ATOM 1653 C CA . GLN B 1 31 ? 7.102 -4.145 -0.982 1 93.25 31 GLN B CA 1
ATOM 1654 C C . GLN B 1 31 ? 7.07 -4.312 -2.498 1 93.25 31 GLN B C 1
ATOM 1656 O O . GLN B 1 31 ? 6.465 -3.508 -3.207 1 93.25 31 GLN B O 1
ATOM 1661 N N . VAL B 1 32 ? 7.727 -5.301 -2.969 1 97.06 32 VAL B N 1
ATOM 1662 C CA . VAL B 1 32 ? 7.703 -5.59 -4.398 1 97.06 32 VAL B CA 1
ATOM 1663 C C . VAL B 1 32 ? 6.266 -5.828 -4.855 1 97.06 32 VAL B C 1
ATOM 1665 O O . VAL B 1 32 ? 5.809 -5.215 -5.82 1 97.06 32 VAL B O 1
ATOM 1668 N N . TRP B 1 33 ? 5.602 -6.598 -4.129 1 96.81 33 TRP B N 1
ATOM 1669 C CA . TRP B 1 33 ? 4.266 -6.988 -4.57 1 96.81 33 TRP B CA 1
ATOM 1670 C C . TRP B 1 33 ? 3.254 -5.879 -4.289 1 96.81 33 TRP B C 1
ATOM 1672 O O . TRP B 1 33 ? 2.211 -5.801 -4.941 1 96.81 33 TRP B O 1
ATOM 1682 N N . GLN B 1 34 ? 3.553 -5.078 -3.346 1 94.06 34 GLN B N 1
ATOM 1683 C CA . GLN B 1 34 ? 2.744 -3.871 -3.201 1 94.06 34 GLN B CA 1
ATOM 1684 C C . GLN B 1 34 ? 2.77 -3.035 -4.48 1 94.06 34 GLN B C 1
ATOM 1686 O O . GLN B 1 34 ? 1.722 -2.598 -4.961 1 94.06 34 GLN B O 1
ATOM 1691 N N . ALA B 1 35 ? 3.936 -2.824 -4.996 1 95.88 35 ALA B N 1
ATOM 1692 C CA . ALA B 1 35 ? 4.07 -2.049 -6.227 1 95.88 35 ALA B CA 1
ATOM 1693 C C . ALA B 1 35 ? 3.301 -2.699 -7.371 1 95.88 35 ALA B C 1
ATOM 1695 O O . ALA B 1 35 ? 2.646 -2.012 -8.156 1 95.88 35 ALA B O 1
ATOM 1696 N N . ILE B 1 36 ? 3.361 -3.994 -7.418 1 97.56 36 ILE B N 1
ATOM 1697 C CA . ILE B 1 36 ? 2.697 -4.719 -8.5 1 97.56 36 ILE B CA 1
ATOM 1698 C C . ILE B 1 36 ? 1.183 -4.613 -8.336 1 97.56 36 ILE B C 1
ATOM 1700 O O . ILE B 1 36 ? 0.483 -4.176 -9.25 1 97.56 36 ILE B O 1
ATOM 1704 N N . VAL B 1 37 ? 0.676 -4.965 -7.168 1 96.5 37 VAL B N 1
ATOM 1705 C CA . VAL B 1 37 ? -0.755 -5.051 -6.898 1 96.5 37 VAL B CA 1
ATOM 1706 C C . VAL B 1 37 ? -1.402 -3.684 -7.105 1 96.5 37 VAL B C 1
ATOM 1708 O O . VAL B 1 37 ? -2.473 -3.58 -7.707 1 96.5 37 VAL B O 1
ATOM 1711 N N . ILE B 1 38 ? -0.736 -2.732 -6.711 1 93.94 38 ILE B N 1
ATOM 1712 C CA . ILE B 1 38 ? -1.301 -1.389 -6.773 1 93.94 38 ILE B CA 1
ATOM 1713 C C . ILE B 1 38 ? -1.35 -0.915 -8.227 1 93.94 38 ILE B C 1
ATOM 1715 O O . ILE B 1 38 ? -2.268 -0.191 -8.617 1 93.94 38 ILE B O 1
ATOM 1719 N N . SER B 1 39 ? -0.437 -1.306 -8.984 1 95.38 39 SER B N 1
ATOM 1720 C CA . SER B 1 39 ? -0.423 -0.94 -10.398 1 95.38 39 SER B CA 1
ATOM 1721 C C . SER B 1 39 ? -1.591 -1.574 -11.141 1 95.38 39 SER B C 1
ATOM 1723 O O . SER B 1 39 ? -2.158 -0.964 -12.047 1 95.38 39 SER B O 1
ATOM 1725 N N . TRP B 1 40 ? -1.995 -2.734 -10.781 1 97.06 40 TRP B N 1
ATOM 1726 C CA . TRP B 1 40 ? -3.039 -3.457 -11.5 1 97.06 40 TRP B CA 1
ATOM 1727 C C . TRP B 1 40 ? -4.406 -3.217 -10.867 1 97.06 40 TRP B C 1
ATOM 1729 O O . TRP B 1 40 ? -5.43 -3.24 -11.555 1 97.06 40 TRP B O 1
ATOM 1739 N N . PHE B 1 41 ? -4.402 -2.955 -9.602 1 96.38 41 PHE B N 1
ATOM 1740 C CA . PHE B 1 41 ? -5.652 -2.842 -8.859 1 96.38 41 PHE B CA 1
ATOM 1741 C C . PHE B 1 41 ? -5.699 -1.538 -8.07 1 96.38 41 PHE B C 1
ATOM 1743 O O . PHE B 1 41 ? -5.707 -1.552 -6.836 1 96.38 41 PHE B O 1
ATOM 1750 N N . PRO B 1 42 ? -5.785 -0.484 -8.742 1 95.12 42 PRO B N 1
ATOM 1751 C CA . PRO B 1 42 ? -5.777 0.813 -8.055 1 95.12 42 PRO B CA 1
ATOM 1752 C C . PRO B 1 42 ? -7.09 1.109 -7.336 1 95.12 42 PRO B C 1
ATOM 1754 O O . PRO B 1 42 ? -8.148 0.619 -7.742 1 95.12 42 PRO B O 1
ATOM 1757 N N . SER B 1 43 ? -7.027 1.938 -6.332 1 95.56 43 SER B N 1
ATOM 1758 C CA . SER B 1 43 ? -8.203 2.277 -5.535 1 95.56 43 SER B CA 1
ATOM 1759 C C . SER B 1 43 ? -9.25 3.006 -6.371 1 95.56 43 SER B C 1
ATOM 1761 O O . SER B 1 43 ? -10.445 2.859 -6.141 1 95.56 43 SER B O 1
ATOM 1763 N N . ARG B 1 44 ? -8.805 3.814 -7.348 1 92.88 44 ARG B N 1
ATOM 1764 C CA . ARG B 1 44 ? -9.727 4.586 -8.172 1 92.88 44 ARG B CA 1
ATOM 1765 C C . ARG B 1 44 ? -10.664 3.666 -8.953 1 92.88 44 ARG B C 1
ATOM 1767 O O . ARG B 1 44 ? -11.719 4.098 -9.414 1 92.88 44 ARG B O 1
ATOM 1774 N N . GLU B 1 45 ? -10.227 2.445 -9.133 1 94.12 45 GLU B N 1
ATOM 1775 C CA . GLU B 1 45 ? -11.047 1.483 -9.867 1 94.12 45 GLU B CA 1
ATOM 1776 C C . GLU B 1 45 ? -11.82 0.574 -8.914 1 94.12 45 GLU B C 1
ATOM 1778 O O . GLU B 1 45 ? -12.328 -0.469 -9.328 1 94.12 45 GLU B O 1
ATOM 1783 N N . GLY B 1 46 ? -11.797 0.867 -7.609 1 95.12 46 GLY B N 1
ATOM 1784 C CA . GLY B 1 46 ? -12.625 0.156 -6.652 1 95.12 46 GLY B CA 1
ATOM 1785 C C . GLY B 1 46 ? -11.906 -0.989 -5.969 1 95.12 46 GLY B C 1
ATOM 1786 O O . GLY B 1 46 ? -12.523 -1.983 -5.59 1 95.12 46 GLY B O 1
ATOM 1787 N N . TYR B 1 47 ? -10.641 -0.873 -5.918 1 96.12 47 TYR B N 1
ATOM 1788 C CA . TYR B 1 47 ? -9.898 -1.902 -5.203 1 96.12 47 TYR B CA 1
ATOM 1789 C C . TYR B 1 47 ? -9.359 -1.369 -3.881 1 96.12 47 TYR B C 1
ATOM 1791 O O . TYR B 1 47 ? -8.992 -0.197 -3.781 1 96.12 47 TYR B O 1
ATOM 1799 N N . ILE B 1 48 ? -9.359 -2.225 -2.895 1 95.44 48 ILE B N 1
ATOM 1800 C CA . ILE B 1 48 ? -8.719 -1.92 -1.619 1 95.44 48 ILE B CA 1
ATOM 1801 C C . ILE B 1 48 ? -7.777 -3.059 -1.227 1 95.44 48 ILE B C 1
ATOM 1803 O O . ILE B 1 48 ? -7.938 -4.191 -1.693 1 95.44 48 ILE B O 1
ATOM 1807 N N . TRP B 1 49 ? -6.785 -2.703 -0.449 1 92.88 49 TRP B N 1
ATOM 1808 C CA . TRP B 1 49 ? -5.75 -3.67 -0.101 1 92.88 49 TRP B CA 1
ATOM 1809 C C . TRP B 1 49 ? -5.457 -3.639 1.395 1 92.88 49 TRP B C 1
ATOM 1811 O O . TRP B 1 49 ? -5.648 -2.611 2.049 1 92.88 49 TRP B O 1
ATOM 1821 N N . SER B 1 50 ? -5.102 -4.688 1.869 1 87.12 50 SER B N 1
ATOM 1822 C CA . SER B 1 50 ? -4.551 -4.797 3.217 1 87.12 50 SER B CA 1
ATOM 1823 C C . SER B 1 50 ? -3.203 -5.512 3.207 1 87.12 50 SER B C 1
ATOM 1825 O O . SER B 1 50 ? -3.008 -6.469 2.451 1 87.12 50 SER B O 1
ATOM 1827 N N . PHE B 1 51 ? -2.314 -4.941 3.969 1 83.44 51 PHE B N 1
ATOM 1828 C CA . PHE B 1 51 ? -0.976 -5.5 4.113 1 83.44 51 PHE B CA 1
ATOM 1829 C C . PHE B 1 51 ? -0.721 -5.934 5.551 1 83.44 51 PHE B C 1
ATOM 1831 O O . PHE B 1 51 ? -0.76 -5.109 6.469 1 83.44 51 PHE B O 1
ATOM 1838 N N . LYS B 1 52 ? -0.639 -7.102 5.758 1 74.19 52 LYS B N 1
ATOM 1839 C CA . LYS B 1 52 ? -0.435 -7.633 7.105 1 74.19 52 LYS B CA 1
ATOM 1840 C C . LYS B 1 52 ? 0.999 -8.125 7.293 1 74.19 52 LYS B C 1
ATOM 1842 O O . LYS B 1 52 ? 1.489 -8.938 6.508 1 74.19 52 LYS B O 1
ATOM 1847 N N . GLY B 1 53 ? 1.643 -7.371 8.18 1 66.38 53 GLY B N 1
ATOM 1848 C CA . GLY B 1 53 ? 3.008 -7.766 8.492 1 66.38 53 GLY B CA 1
ATOM 1849 C C . GLY B 1 53 ? 3.115 -9.188 9.008 1 66.38 53 GLY B C 1
ATOM 1850 O O . GLY B 1 53 ? 2.102 -9.859 9.211 1 66.38 53 GLY B O 1
ATOM 1851 N N . PRO B 1 54 ? 4.359 -9.547 9.102 1 58.81 54 PRO B N 1
ATOM 1852 C CA . PRO B 1 54 ? 4.574 -10.914 9.586 1 58.81 54 PRO B CA 1
ATOM 1853 C C . PRO B 1 54 ? 3.988 -11.148 10.977 1 58.81 54 PRO B C 1
ATOM 1855 O O . PRO B 1 54 ? 4.008 -10.242 11.82 1 58.81 54 PRO B O 1
ATOM 1858 N N . ALA B 1 55 ? 2.836 -11.93 11.133 1 50 55 ALA B N 1
ATOM 1859 C CA . ALA B 1 55 ? 2.354 -12.281 12.461 1 50 55 ALA B CA 1
ATOM 1860 C C . ALA B 1 55 ? 3.434 -13.008 13.266 1 50 55 ALA B C 1
ATOM 1862 O O . ALA B 1 55 ? 4.215 -13.781 12.703 1 50 55 ALA B O 1
ATOM 1863 N N . LEU B 1 56 ? 3.91 -12.25 14.344 1 43.38 56 LEU B N 1
ATOM 1864 C CA . LEU B 1 56 ? 4.766 -13.047 15.211 1 43.38 56 LEU B CA 1
ATOM 1865 C C . LEU B 1 56 ? 4.039 -14.305 15.688 1 43.38 56 LEU B C 1
ATOM 1867 O O . LEU B 1 56 ? 2.996 -14.211 16.328 1 43.38 56 LEU B O 1
ATOM 1871 N N . VAL B 1 57 ? 3.652 -15.25 14.992 1 38.41 57 VAL B N 1
ATOM 1872 C CA . VAL B 1 57 ? 3.094 -16.422 15.648 1 38.41 57 VAL B CA 1
ATOM 1873 C C . VAL B 1 57 ? 3.992 -16.844 16.812 1 38.41 57 VAL B C 1
ATOM 1875 O O . VAL B 1 57 ? 5.215 -16.703 16.75 1 38.41 57 VAL B O 1
ATOM 1878 N N . GLN B 1 58 ? 3.445 -17.031 18.047 1 39.5 58 GLN B N 1
ATOM 1879 C CA . GLN B 1 58 ? 4.191 -17.594 19.172 1 39.5 58 GLN B CA 1
ATOM 1880 C C . GLN B 1 58 ? 5.418 -18.359 18.688 1 39.5 58 GLN B C 1
ATOM 1882 O O . GLN B 1 58 ? 6.336 -17.766 18.109 1 39.5 58 GLN B O 1
ATOM 1887 N N . ASN B 1 59 ? 5.512 -19.766 19.062 1 43.41 59 ASN B N 1
ATOM 1888 C CA . ASN B 1 59 ? 6.633 -20.688 18.953 1 43.41 59 ASN B CA 1
ATOM 1889 C C . ASN B 1 59 ? 7.125 -20.797 17.516 1 43.41 59 ASN B C 1
ATOM 1891 O O . ASN B 1 59 ? 8.234 -21.281 17.266 1 43.41 59 ASN B O 1
ATOM 1895 N N . ASP B 1 60 ? 6.113 -21.031 16.438 1 42.62 60 ASP B N 1
ATOM 1896 C CA . ASP B 1 60 ? 6.461 -21.25 15.039 1 42.62 60 ASP B CA 1
ATOM 1897 C C . ASP B 1 60 ? 6.246 -19.984 14.211 1 42.62 60 ASP B C 1
ATOM 1899 O O . ASP B 1 60 ? 5.137 -19.453 14.172 1 42.62 60 ASP B O 1
ATOM 1903 N N . ILE B 1 61 ? 7.062 -18.969 14.109 1 44.59 61 ILE B N 1
ATOM 1904 C CA . ILE B 1 61 ? 7.301 -17.672 13.492 1 44.59 61 ILE B CA 1
ATOM 1905 C C . ILE B 1 61 ? 6.547 -17.578 12.172 1 44.59 61 ILE B C 1
ATOM 1907 O O . ILE B 1 61 ? 6.773 -18.391 11.266 1 44.59 61 ILE B O 1
ATOM 1911 N N . PRO B 1 62 ? 5.438 -17 12.117 1 52.78 62 PRO B N 1
ATOM 1912 C CA . PRO B 1 62 ? 4.891 -16.859 10.766 1 52.78 62 PRO B CA 1
ATOM 1913 C C . PRO B 1 62 ? 5.914 -16.312 9.773 1 52.78 62 PRO B C 1
ATOM 1915 O O . PRO B 1 62 ? 6.586 -15.312 10.062 1 52.78 62 PRO B O 1
ATOM 1918 N N . ASN B 1 63 ? 6.617 -16.812 8.984 1 67.88 63 ASN B N 1
ATOM 1919 C CA . ASN B 1 63 ? 7.723 -16.469 8.109 1 67.88 63 ASN B CA 1
ATOM 1920 C C . ASN B 1 63 ? 7.227 -15.961 6.754 1 67.88 63 ASN B C 1
ATOM 1922 O O . ASN B 1 63 ? 7.734 -16.375 5.711 1 67.88 63 ASN B O 1
ATOM 1926 N N . PHE B 1 64 ? 5.812 -15.305 6.902 1 74.19 64 PHE B N 1
ATOM 1927 C CA . PHE B 1 64 ? 5.379 -14.68 5.652 1 74.19 64 PHE B CA 1
ATOM 1928 C C . PHE B 1 64 ? 4.543 -13.438 5.93 1 74.19 64 PHE B C 1
ATOM 1930 O O . PHE B 1 64 ? 4.035 -13.258 7.035 1 74.19 64 PHE B O 1
ATOM 1937 N N . SER B 1 65 ? 4.48 -12.5 5.059 1 82.88 65 SER B N 1
ATOM 1938 C CA . SER B 1 65 ? 3.521 -11.398 5.023 1 82.88 65 SER B CA 1
ATOM 1939 C C . SER B 1 65 ? 2.393 -11.68 4.039 1 82.88 65 SER B C 1
ATOM 1941 O O . SER B 1 65 ? 2.543 -12.5 3.131 1 82.88 65 SER B O 1
ATOM 1943 N N . LEU B 1 66 ? 1.26 -11.086 4.344 1 85.5 66 LEU B N 1
ATOM 1944 C CA . LEU B 1 66 ? 0.069 -11.352 3.545 1 85.5 66 LEU B CA 1
ATOM 1945 C C . LEU B 1 66 ? -0.491 -10.062 2.955 1 85.5 66 LEU B C 1
ATOM 1947 O O . LEU B 1 66 ? -0.612 -9.055 3.654 1 85.5 66 LEU B O 1
ATOM 1951 N N . ILE B 1 67 ? -0.758 -10.125 1.647 1 91.44 67 ILE B N 1
ATOM 1952 C CA . ILE B 1 67 ? -1.474 -9.047 0.97 1 91.44 67 ILE B CA 1
ATOM 1953 C C . ILE B 1 67 ? -2.854 -9.539 0.538 1 91.44 67 ILE B C 1
ATOM 1955 O O . ILE B 1 67 ? -2.979 -10.602 -0.071 1 91.44 67 ILE B O 1
ATOM 1959 N N . GLN B 1 68 ? -3.852 -8.805 0.877 1 91.12 68 GLN B N 1
ATOM 1960 C CA . GLN B 1 68 ? -5.211 -9.086 0.43 1 91.12 68 GLN B CA 1
ATOM 1961 C C . GLN B 1 68 ? -5.738 -7.973 -0.469 1 91.12 68 GLN B C 1
ATOM 1963 O O . GLN B 1 68 ? -5.609 -6.789 -0.14 1 91.12 68 GLN B O 1
ATOM 1968 N N . VAL B 1 69 ? -6.285 -8.414 -1.584 1 94.12 69 VAL B N 1
ATOM 1969 C CA . VAL B 1 69 ? -6.898 -7.461 -2.498 1 94.12 69 VAL B CA 1
ATOM 1970 C C . VAL B 1 69 ? -8.406 -7.699 -2.564 1 94.12 69 VAL B C 1
ATOM 1972 O O . VAL B 1 69 ? -8.852 -8.82 -2.834 1 94.12 69 VAL B O 1
ATOM 1975 N N . MET B 1 70 ? -9.109 -6.652 -2.33 1 93.06 70 MET B N 1
ATOM 1976 C CA . MET B 1 70 ? -10.57 -6.715 -2.398 1 93.06 70 MET B CA 1
ATOM 1977 C C . MET B 1 70 ? -11.102 -5.785 -3.482 1 93.06 70 MET B C 1
ATOM 1979 O O . MET B 1 70 ? -10.57 -4.695 -3.689 1 93.06 70 MET B O 1
ATOM 1983 N N . LYS B 1 71 ? -12.086 -6.246 -4.113 1 93.69 71 LYS B N 1
ATOM 1984 C CA . LYS B 1 71 ? -12.875 -5.375 -4.977 1 93.69 71 LYS B CA 1
ATOM 1985 C C . LYS B 1 71 ? -14.133 -4.887 -4.266 1 93.69 71 LYS B C 1
ATOM 1987 O O . LYS B 1 71 ? -14.828 -5.668 -3.617 1 93.69 71 LYS B O 1
ATOM 1992 N N . VAL B 1 72 ? -14.336 -3.605 -4.371 1 93.44 72 VAL B N 1
ATOM 1993 C CA . VAL B 1 72 ? -15.477 -3.039 -3.666 1 93.44 72 VAL B CA 1
ATOM 1994 C C . VAL B 1 72 ? -16.375 -2.289 -4.652 1 93.44 72 VAL B C 1
ATOM 1996 O O . VAL B 1 72 ? -15.891 -1.762 -5.656 1 93.44 72 VAL B O 1
ATOM 1999 N N . SER B 1 73 ? -17.656 -2.273 -4.402 1 91.62 73 SER B N 1
ATOM 2000 C CA . SER B 1 73 ? -18.656 -1.521 -5.164 1 91.62 73 SER B CA 1
ATOM 2001 C C . SER B 1 73 ? -19.844 -1.14 -4.293 1 91.62 73 SER B C 1
ATOM 2003 O O . SER B 1 73 ? -20.188 -1.855 -3.348 1 91.62 73 SER B O 1
ATOM 2005 N N . PRO B 1 74 ? -20.281 0.038 -4.586 1 89.5 74 PRO B N 1
ATOM 2006 C CA . PRO B 1 74 ? -21.484 0.392 -3.834 1 89.5 74 PRO B CA 1
ATOM 2007 C C . PRO B 1 74 ? -22.625 -0.603 -4.043 1 89.5 74 PRO B C 1
ATOM 2009 O O . PRO B 1 74 ? -22.797 -1.131 -5.145 1 89.5 74 PRO B O 1
ATOM 2012 N N . ASN B 1 75 ? -23.25 -0.83 -2.922 1 86.5 75 ASN B N 1
ATOM 2013 C CA . ASN B 1 75 ? -24.422 -1.691 -2.99 1 86.5 75 ASN B CA 1
ATOM 2014 C C . ASN B 1 75 ? -25.656 -0.927 -3.479 1 86.5 75 ASN B C 1
ATOM 2016 O O . ASN B 1 75 ? -26.078 0.038 -2.842 1 86.5 75 ASN B O 1
ATOM 2020 N N . ARG B 1 76 ? -26.219 -1.358 -4.477 1 79.69 76 ARG B N 1
ATOM 2021 C CA . ARG B 1 76 ? -27.359 -0.671 -5.078 1 79.69 76 ARG B CA 1
ATOM 2022 C C . ARG B 1 76 ? -28.594 -0.807 -4.211 1 79.69 76 ARG B C 1
ATOM 2024 O O . ARG B 1 76 ? -29.484 0.048 -4.254 1 79.69 76 ARG B O 1
ATOM 2031 N N . GLU B 1 77 ? -28.672 -1.823 -3.406 1 82.56 77 GLU B N 1
ATOM 2032 C CA . GLU B 1 77 ? -29.875 -2.127 -2.639 1 82.56 77 GLU B CA 1
ATOM 2033 C C . GLU B 1 77 ? -29.875 -1.396 -1.3 1 82.56 77 GLU B C 1
ATOM 2035 O O . GLU B 1 77 ? -30.938 -1.181 -0.704 1 82.56 77 GLU B O 1
ATOM 2040 N N . GLU B 1 78 ? -28.781 -1.222 -0.73 1 83.62 78 GLU B N 1
ATOM 2041 C CA . GLU B 1 78 ? -28.656 -0.564 0.566 1 83.62 78 GLU B CA 1
ATOM 2042 C C . GLU B 1 78 ? -27.922 0.77 0.439 1 83.62 78 GLU B C 1
ATOM 2044 O O . GLU B 1 78 ? -26.781 0.814 -0.01 1 83.62 78 GLU B O 1
ATOM 2049 N N . PRO B 1 79 ? -28.781 1.729 0.96 1 78 79 PRO B N 1
ATOM 2050 C CA . PRO B 1 79 ? -28.125 3.035 0.936 1 78 79 PRO B CA 1
ATOM 2051 C C . PRO B 1 79 ? -26.812 3.049 1.729 1 78 79 PRO B C 1
ATOM 2053 O O . PRO B 1 79 ? -26.734 2.451 2.805 1 78 79 PRO B O 1
ATOM 2056 N N . GLU B 1 80 ? -25.688 3.361 1.287 1 79.94 80 GLU B N 1
ATOM 2057 C CA . GLU B 1 80 ? -24.375 3.502 1.907 1 79.94 80 GLU B CA 1
ATOM 2058 C C . GLU B 1 80 ? -23.672 2.152 2.029 1 79.94 80 GLU B C 1
ATOM 2060 O O . GLU B 1 80 ? -22.625 2.045 2.668 1 79.94 80 GLU B O 1
ATOM 2065 N N . GLY B 1 81 ? -24.422 1.188 1.513 1 87.75 81 GLY B N 1
ATOM 2066 C CA . GLY B 1 81 ? -23.875 -0.157 1.594 1 87.75 81 GLY B CA 1
ATOM 2067 C C . GLY B 1 81 ? -22.812 -0.428 0.559 1 87.75 81 GLY B C 1
ATOM 2068 O O . GLY B 1 81 ? -22.703 0.292 -0.436 1 87.75 81 GLY B O 1
ATOM 2069 N N . TRP B 1 82 ? -21.938 -1.405 0.863 1 90.12 82 TRP B N 1
ATOM 2070 C CA . TRP B 1 82 ? -20.844 -1.801 -0.028 1 90.12 82 TRP B CA 1
ATOM 2071 C C . TRP B 1 82 ? -20.812 -3.314 -0.21 1 90.12 82 TRP B C 1
ATOM 2073 O O . TRP B 1 82 ? -21.141 -4.062 0.716 1 90.12 82 TRP B O 1
ATOM 2083 N N . SER B 1 83 ? -20.562 -3.639 -1.462 1 88.56 83 SER B N 1
ATOM 2084 C CA . SER B 1 83 ? -20.188 -5.023 -1.732 1 88.56 83 SER B CA 1
ATOM 2085 C C . SER B 1 83 ? -18.672 -5.188 -1.792 1 88.56 83 SER B C 1
ATOM 2087 O O . SER B 1 83 ? -17.984 -4.367 -2.395 1 88.56 83 SER B O 1
ATOM 2089 N N . GLU B 1 84 ? -18.188 -6.172 -1.103 1 88.31 84 GLU B N 1
ATOM 2090 C CA . GLU B 1 84 ? -16.766 -6.445 -1.057 1 88.31 84 GLU B CA 1
ATOM 2091 C C . GLU B 1 84 ? -16.469 -7.902 -1.385 1 88.31 84 GLU B C 1
ATOM 2093 O O . GLU B 1 84 ? -17.125 -8.805 -0.867 1 88.31 84 GLU B O 1
ATOM 2098 N N . HIS B 1 85 ? -15.461 -8.039 -2.281 1 87.38 85 HIS B N 1
ATOM 2099 C CA . HIS B 1 85 ? -15.055 -9.375 -2.689 1 87.38 85 HIS B CA 1
ATOM 2100 C C . HIS B 1 85 ? -13.531 -9.516 -2.672 1 87.38 85 HIS B C 1
ATOM 2102 O O . HIS B 1 85 ? -12.82 -8.711 -3.279 1 87.38 85 HIS B O 1
ATOM 2108 N N . LEU B 1 86 ? -13.133 -10.539 -1.929 1 90.06 86 LEU B N 1
ATOM 2109 C CA . LEU B 1 86 ? -11.719 -10.875 -1.999 1 90.06 86 LEU B CA 1
ATOM 2110 C C . LEU B 1 86 ? -11.367 -11.484 -3.354 1 90.06 86 LEU B C 1
ATOM 2112 O O . LEU B 1 86 ? -11.992 -12.461 -3.779 1 90.06 86 LEU B O 1
ATOM 2116 N N . ILE B 1 87 ? -10.406 -10.938 -4.023 1 91.31 87 ILE B N 1
ATOM 2117 C CA . ILE B 1 87 ? -10.141 -11.43 -5.367 1 91.31 87 ILE B CA 1
ATOM 2118 C C . ILE B 1 87 ? -8.734 -12.023 -5.438 1 91.31 87 ILE B C 1
ATOM 2120 O O . ILE B 1 87 ? -8.43 -12.812 -6.336 1 91.31 87 ILE B O 1
ATOM 2124 N N . LEU B 1 88 ? -7.852 -11.602 -4.516 1 92.75 88 LEU B N 1
ATOM 2125 C CA . LEU B 1 88 ? -6.453 -11.992 -4.629 1 92.75 88 LEU B CA 1
ATOM 2126 C C . LEU B 1 88 ? -5.785 -12.031 -3.258 1 92.75 88 LEU B C 1
ATOM 2128 O O . LEU B 1 88 ? -5.957 -11.109 -2.455 1 92.75 88 LEU B O 1
ATOM 2132 N N . LEU B 1 89 ? -5.105 -13.086 -3.004 1 91.62 89 LEU B N 1
ATOM 2133 C CA . LEU B 1 89 ? -4.266 -13.258 -1.823 1 91.62 89 LEU B CA 1
ATOM 2134 C C . LEU B 1 89 ? -2.812 -13.5 -2.223 1 91.62 89 LEU B C 1
ATOM 2136 O O . LEU B 1 89 ? -2.531 -14.32 -3.096 1 91.62 89 LEU B O 1
ATOM 2140 N N . ILE B 1 90 ? -1.948 -12.734 -1.56 1 92.94 90 ILE B N 1
ATOM 2141 C CA . ILE B 1 90 ? -0.534 -12.93 -1.862 1 92.94 90 ILE B CA 1
ATOM 2142 C C . ILE B 1 90 ? 0.233 -13.227 -0.577 1 92.94 90 ILE B C 1
ATOM 2144 O O . ILE B 1 90 ? 0.176 -12.453 0.383 1 92.94 90 ILE B O 1
ATOM 2148 N N . GLU B 1 91 ? 0.897 -14.289 -0.576 1 90.88 91 GLU B N 1
ATOM 2149 C CA . GLU B 1 91 ? 1.827 -14.617 0.499 1 90.88 91 GLU B CA 1
ATOM 2150 C C . GLU B 1 91 ? 3.264 -14.289 0.107 1 90.88 91 GLU B C 1
ATOM 2152 O O . GLU B 1 91 ? 3.775 -14.797 -0.89 1 90.88 91 GLU B O 1
ATOM 2157 N N . CYS B 1 92 ? 3.844 -13.477 0.85 1 92.19 92 CYS B N 1
ATOM 2158 C CA . CYS B 1 92 ? 5.211 -13.039 0.583 1 92.19 92 CYS B CA 1
ATOM 2159 C C . CYS B 1 92 ? 6.18 -13.641 1.591 1 92.19 92 CYS B C 1
ATOM 2161 O O . CYS B 1 92 ? 6.062 -13.398 2.793 1 92.19 92 CYS B O 1
ATOM 2163 N N . LYS B 1 93 ? 7.137 -14.32 1.096 1 90.94 93 LYS B N 1
ATOM 2164 C CA . LYS B 1 93 ? 8.148 -14.977 1.924 1 90.94 93 LYS B CA 1
ATOM 2165 C C . LYS B 1 93 ? 9.547 -14.469 1.586 1 90.94 93 LYS B C 1
ATOM 2167 O O . LYS B 1 93 ? 9.789 -13.992 0.474 1 90.94 93 LYS B O 1
ATOM 2172 N N . ARG B 1 94 ? 10.367 -14.617 2.514 1 93.56 94 ARG B N 1
ATOM 2173 C CA . ARG B 1 94 ? 11.75 -14.18 2.322 1 93.56 94 ARG B CA 1
ATOM 2174 C C . ARG B 1 94 ? 12.484 -15.086 1.343 1 93.56 94 ARG B C 1
ATOM 2176 O O . ARG B 1 94 ? 12.125 -16.25 1.187 1 93.56 94 ARG B O 1
ATOM 2183 N N . PRO B 1 95 ? 13.555 -14.609 0.747 1 95.44 95 PRO B N 1
ATOM 2184 C CA . PRO B 1 95 ? 14.281 -15.383 -0.257 1 95.44 95 PRO B CA 1
ATOM 2185 C C . PRO B 1 95 ? 14.859 -16.688 0.307 1 95.44 95 PRO B C 1
ATOM 2187 O O . PRO B 1 95 ? 14.914 -17.688 -0.397 1 95.44 95 PRO B O 1
ATOM 2190 N N . SER B 1 96 ? 15.25 -16.703 1.522 1 93.31 96 SER B N 1
ATOM 2191 C CA . SER B 1 96 ? 15.867 -17.875 2.125 1 93.31 96 SER B CA 1
ATOM 2192 C C . SER B 1 96 ? 14.875 -19.016 2.256 1 93.31 96 SER B C 1
ATOM 2194 O O . SER B 1 96 ? 15.258 -20.156 2.506 1 93.31 96 SER B O 1
ATOM 2196 N N . SER B 1 97 ? 13.633 -18.734 2.039 1 91.12 97 SER B N 1
ATOM 2197 C CA . SER B 1 97 ? 12.594 -19.75 2.109 1 91.12 97 SER B CA 1
ATOM 2198 C C . SER B 1 97 ? 12.43 -20.484 0.775 1 91.12 97 SER B C 1
ATOM 2200 O O . SER B 1 97 ? 11.539 -21.312 0.619 1 91.12 97 SER B O 1
ATOM 2202 N N . ASP B 1 98 ? 13.25 -20.156 -0.153 1 91.81 98 ASP B N 1
ATOM 2203 C CA . ASP B 1 98 ? 13.125 -20.75 -1.479 1 91.81 98 ASP B CA 1
ATOM 2204 C C . ASP B 1 98 ? 13.57 -22.219 -1.468 1 91.81 98 ASP B C 1
ATOM 2206 O O . ASP B 1 98 ? 14.609 -22.562 -2.037 1 91.81 98 ASP B O 1
ATOM 2210 N N . VAL B 1 99 ? 12.906 -23.031 -0.868 1 88.25 99 VAL B N 1
ATOM 2211 C CA . VAL B 1 99 ? 13.062 -24.484 -0.823 1 88.25 99 VAL B CA 1
ATOM 2212 C C . VAL B 1 99 ? 11.766 -25.156 -1.254 1 88.25 99 VAL B C 1
ATOM 2214 O O . VAL B 1 99 ? 10.68 -24.594 -1.092 1 88.25 99 VAL B O 1
ATOM 2217 N N . PRO B 1 100 ? 11.805 -26.328 -1.837 1 83.06 100 PRO B N 1
ATOM 2218 C CA . PRO B 1 100 ? 10.625 -26.984 -2.41 1 83.06 100 PRO B CA 1
ATOM 2219 C C . PRO B 1 100 ? 9.453 -27.047 -1.433 1 83.06 100 PRO B C 1
ATOM 2221 O O . PRO B 1 100 ? 8.312 -26.781 -1.814 1 83.06 100 PRO B O 1
ATOM 2224 N N . LEU B 1 101 ? 9.641 -27.281 -0.19 1 79.69 101 LEU B N 1
ATOM 2225 C CA . LEU B 1 101 ? 8.602 -27.438 0.819 1 79.69 101 LEU B CA 1
ATOM 2226 C C . LEU B 1 101 ? 7.836 -26.125 1.021 1 79.69 101 LEU B C 1
ATOM 2228 O O . LEU B 1 101 ? 6.633 -26.141 1.299 1 79.69 101 LEU B O 1
ATOM 2232 N N . SER B 1 102 ? 8.516 -25.016 0.87 1 81.06 102 SER B N 1
ATOM 2233 C CA . SER B 1 102 ? 7.895 -23.703 1.081 1 81.06 102 SER B CA 1
ATOM 2234 C C . SER B 1 102 ? 6.883 -23.391 -0.016 1 81.06 102 SER B C 1
ATOM 2236 O O . SER B 1 102 ? 5.973 -22.578 0.185 1 81.06 102 SER B O 1
ATOM 2238 N N . TRP B 1 103 ? 7 -24 -1.134 1 83.88 103 TRP B N 1
ATOM 2239 C CA . TRP B 1 103 ? 6.086 -23.766 -2.246 1 83.88 103 TRP B CA 1
ATOM 2240 C C . TRP B 1 103 ? 4.828 -24.625 -2.1 1 83.88 103 TRP B C 1
ATOM 2242 O O . TRP B 1 103 ? 3.762 -24.25 -2.604 1 83.88 103 TRP B O 1
ATOM 2252 N N . ASP B 1 104 ? 4.742 -25.734 -1.472 1 70.38 104 ASP B N 1
ATOM 2253 C CA . ASP B 1 104 ? 3.646 -26.688 -1.388 1 70.38 104 ASP B CA 1
ATOM 2254 C C . ASP B 1 104 ? 2.643 -26.281 -0.31 1 70.38 104 ASP B C 1
ATOM 2256 O O . ASP B 1 104 ? 1.444 -26.547 -0.442 1 70.38 104 ASP B O 1
ATOM 2260 N N . ASN B 1 105 ? 2.994 -25.672 0.884 1 58.44 105 ASN B N 1
ATOM 2261 C CA . ASN B 1 105 ? 2.158 -25.609 2.078 1 58.44 105 ASN B CA 1
ATOM 2262 C C . ASN B 1 105 ? 1.525 -24.219 2.246 1 58.44 105 ASN B C 1
ATOM 2264 O O . ASN B 1 105 ? 0.636 -24.047 3.08 1 58.44 105 ASN B O 1
ATOM 2268 N N . THR B 1 106 ? 1.753 -23.234 1.504 1 59.59 106 THR B N 1
ATOM 2269 C CA . THR B 1 106 ? 1.485 -21.984 2.193 1 59.59 106 THR B CA 1
ATOM 2270 C C . THR B 1 106 ? 0.165 -21.375 1.724 1 59.59 106 THR B C 1
ATOM 2272 O O . THR B 1 106 ? -0.656 -20.953 2.541 1 59.59 106 THR B O 1
ATOM 2275 N N . ILE B 1 107 ? -0.241 -21.453 0.546 1 66.69 107 ILE B N 1
ATOM 2276 C CA . ILE B 1 107 ? -1.398 -20.656 0.14 1 66.69 107 ILE B CA 1
ATOM 2277 C C . ILE B 1 107 ? -2.682 -21.406 0.503 1 66.69 107 ILE B C 1
ATOM 2279 O O . ILE B 1 107 ? -3.678 -20.781 0.886 1 66.69 107 ILE B O 1
ATOM 2283 N N . SER B 1 108 ? -2.518 -22.703 0.664 1 62.09 108 SER B N 1
ATOM 2284 C CA . SER B 1 108 ? -3.752 -23.453 0.834 1 62.09 108 SER B CA 1
ATOM 2285 C C . SER B 1 108 ? -4.355 -23.219 2.215 1 62.09 108 SER B C 1
ATOM 2287 O O . SER B 1 108 ? -5.562 -23.016 2.342 1 62.09 108 SER B O 1
ATOM 2289 N N . THR B 1 109 ? -3.479 -23.172 3.197 1 63.97 109 THR B N 1
ATOM 2290 C CA . THR B 1 109 ? -4.027 -23.031 4.543 1 63.97 109 THR B CA 1
ATOM 2291 C C . THR B 1 109 ? -4.559 -21.625 4.77 1 63.97 109 THR B C 1
ATOM 2293 O O . THR B 1 109 ? -5.641 -21.438 5.336 1 63.97 109 THR B O 1
ATOM 2296 N N . GLU B 1 110 ? -3.832 -20.688 4.234 1 66.06 110 GLU B N 1
ATOM 2297 C CA . GLU B 1 110 ? -4.254 -19.297 4.434 1 66.06 110 GLU B CA 1
ATOM 2298 C C . GLU B 1 110 ? -5.488 -18.969 3.6 1 66.06 110 GLU B C 1
ATOM 2300 O O . GLU B 1 110 ? -6.387 -18.266 4.062 1 66.06 110 GLU B O 1
ATOM 2305 N N . CYS B 1 111 ? -5.391 -19.469 2.445 1 64 111 CYS B N 1
ATOM 2306 C CA . CYS B 1 111 ? -6.539 -19.25 1.573 1 64 111 CYS B CA 1
ATOM 2307 C C . CYS B 1 111 ? -7.812 -19.812 2.186 1 64 111 CYS B C 1
ATOM 2309 O O . CYS B 1 111 ? -8.852 -19.156 2.189 1 64 111 CYS B O 1
ATOM 2311 N N . HIS B 1 112 ? -7.59 -21 2.711 1 64.94 112 HIS B N 1
ATOM 2312 C CA . HIS B 1 112 ? -8.742 -21.609 3.354 1 64.94 112 HIS B CA 1
ATOM 2313 C C . HIS B 1 112 ? -9.242 -20.766 4.523 1 64.94 112 HIS B C 1
ATOM 2315 O O . HIS B 1 112 ? -10.445 -20.578 4.684 1 64.94 112 HIS B O 1
ATOM 2321 N N . HIS B 1 113 ? -8.32 -20.375 5.219 1 66.5 113 HIS B N 1
ATOM 2322 C CA . HIS B 1 113 ? -8.656 -19.562 6.383 1 66.5 113 HIS B CA 1
ATOM 2323 C C . HIS B 1 113 ? -9.344 -18.266 5.977 1 66.5 113 HIS B C 1
ATOM 2325 O O . HIS B 1 113 ? -10.391 -17.906 6.531 1 66.5 113 HIS B O 1
ATOM 2331 N N . VAL B 1 114 ? -8.82 -17.719 5.047 1 66.38 114 VAL B N 1
ATOM 2332 C CA . VAL B 1 114 ? -9.352 -16.422 4.617 1 66.38 114 VAL B CA 1
ATOM 2333 C C . VAL B 1 114 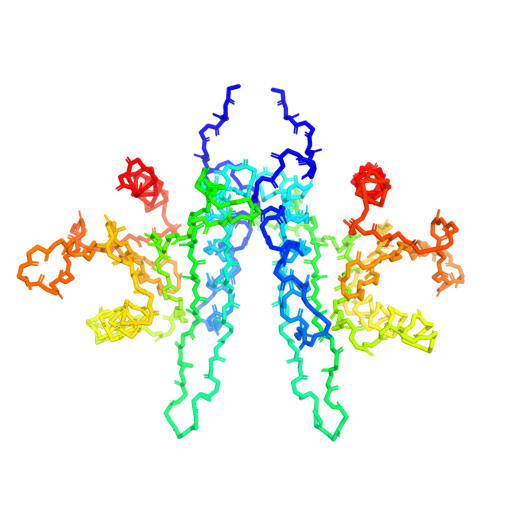? -10.703 -16.625 3.934 1 66.38 114 VAL B C 1
ATOM 2335 O O . VAL B 1 114 ? -11.633 -15.844 4.152 1 66.38 114 VAL B O 1
ATOM 2338 N N . LEU B 1 115 ? -10.797 -17.656 3.143 1 64 115 LEU B N 1
ATOM 2339 C CA . LEU B 1 115 ? -12.047 -17.953 2.459 1 64 115 LEU B CA 1
ATOM 2340 C C . LEU B 1 115 ? -13.156 -18.266 3.461 1 64 115 LEU B C 1
ATOM 2342 O O . LEU B 1 115 ? -14.312 -17.906 3.25 1 64 115 LEU B O 1
ATOM 2346 N N . SER B 1 116 ? -12.727 -18.938 4.414 1 64.12 116 SER B N 1
ATOM 2347 C CA . SER B 1 116 ? -13.703 -19.312 5.43 1 64.12 116 SER B CA 1
ATOM 2348 C C . SER B 1 116 ? -14.234 -18.078 6.16 1 64.12 116 SER B C 1
ATOM 2350 O O . SER B 1 116 ? -15.359 -18.094 6.68 1 64.12 116 SER B O 1
ATOM 2352 N N . GLN B 1 117 ? -13.391 -17.141 6.203 1 62.09 117 GLN B N 1
ATOM 2353 C CA . GLN B 1 117 ? -13.781 -15.93 6.906 1 62.09 117 GLN B CA 1
ATOM 2354 C C . GLN B 1 117 ? -14.562 -14.992 5.984 1 62.09 117 GLN B C 1
ATOM 2356 O O . GLN B 1 117 ? -15.281 -14.109 6.453 1 62.09 117 GLN B O 1
ATOM 2361 N N . ASN B 1 118 ? -14.148 -15.086 4.812 1 57.78 118 ASN B N 1
ATOM 2362 C CA . ASN B 1 118 ? -14.773 -14.188 3.854 1 57.78 118 ASN B CA 1
ATOM 2363 C C . ASN B 1 118 ? -15.961 -14.844 3.156 1 57.78 118 ASN B C 1
ATOM 2365 O O . ASN B 1 118 ? -15.875 -16 2.74 1 57.78 118 ASN B O 1
ATOM 2369 N N . ASN B 1 119 ? -17.141 -14.664 3.656 1 50.66 119 ASN B N 1
ATOM 2370 C CA . ASN B 1 119 ? -18.359 -15.141 3.033 1 50.66 119 ASN B CA 1
ATOM 2371 C C . ASN B 1 119 ? -18.344 -14.938 1.52 1 50.66 119 ASN B C 1
ATOM 2373 O O . ASN B 1 119 ? -18.906 -13.977 1.007 1 50.66 119 ASN B O 1
ATOM 2377 N N . ASN B 1 120 ? -17.203 -15.219 0.946 1 50.5 120 ASN B N 1
ATOM 2378 C CA . ASN B 1 120 ? -17.266 -14.875 -0.472 1 50.5 120 ASN B CA 1
ATOM 2379 C C . ASN B 1 120 ? -18.125 -15.859 -1.252 1 50.5 120 ASN B C 1
ATOM 2381 O O . ASN B 1 120 ? -17.766 -17.031 -1.399 1 50.5 120 ASN B O 1
ATOM 2385 N N . ASP B 1 121 ? -19.297 -15.844 -1.069 1 49.38 121 ASP B N 1
ATOM 2386 C CA . ASP B 1 121 ? -20.109 -16.672 -1.957 1 49.38 121 ASP B CA 1
ATOM 2387 C C . ASP B 1 121 ? -19.531 -16.688 -3.373 1 49.38 121 ASP B C 1
ATOM 2389 O O . ASP B 1 121 ? -19.516 -17.734 -4.031 1 49.38 121 ASP B O 1
ATOM 2393 N N . SER B 1 122 ? -19.625 -15.57 -4.168 1 51.22 122 SER B N 1
ATOM 2394 C CA . SER B 1 122 ? -19.922 -15.555 -5.594 1 51.22 122 SER B CA 1
ATOM 2395 C C . SER B 1 122 ? -18.656 -15.469 -6.43 1 51.22 122 SER B C 1
ATOM 2397 O O . SER B 1 122 ? 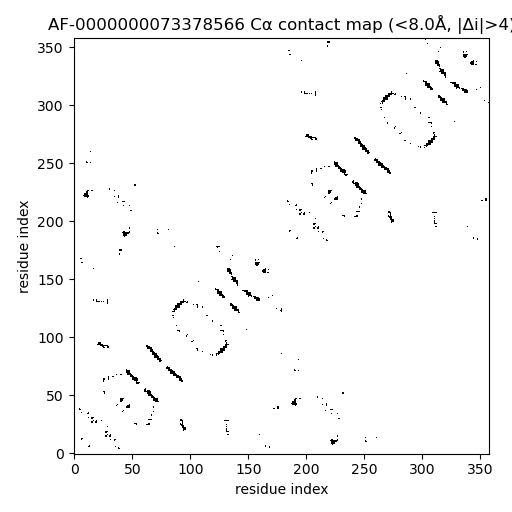-18.703 -15.57 -7.66 1 51.22 122 SER B O 1
ATOM 2399 N N . GLY B 1 123 ? -17.203 -15.484 -5.812 1 60.38 123 GLY B N 1
ATOM 2400 C CA . GLY B 1 123 ? -16.359 -15.195 -6.961 1 60.38 123 GLY B CA 1
ATOM 2401 C C . GLY B 1 123 ? -15.023 -15.914 -6.926 1 60.38 123 GLY B C 1
ATOM 2402 O O . GLY B 1 123 ? -14.773 -16.719 -6.031 1 60.38 123 GLY B O 1
ATOM 2403 N N . GLN B 1 124 ? -14.305 -15.992 -8.008 1 77 124 GLN B N 1
ATOM 2404 C CA . GLN B 1 124 ? -12.977 -16.578 -8.203 1 77 124 GLN B CA 1
ATOM 2405 C C . GLN B 1 124 ? -11.938 -15.875 -7.336 1 77 124 GLN B C 1
ATOM 2407 O O . GLN B 1 124 ? -11.945 -14.648 -7.219 1 77 124 GLN B O 1
ATOM 2412 N N . LEU B 1 125 ? -11.219 -16.719 -6.594 1 87.06 125 LEU B N 1
ATOM 2413 C CA . LEU B 1 125 ? -10.109 -16.234 -5.773 1 87.06 125 LEU B CA 1
ATOM 2414 C C . LEU B 1 125 ? -8.773 -16.703 -6.34 1 87.06 125 LEU B C 1
ATOM 2416 O O . LEU B 1 125 ? -8.625 -17.859 -6.727 1 87.06 125 LEU B O 1
ATOM 2420 N N . PHE B 1 126 ? -7.969 -15.688 -6.434 1 91.5 126 PHE B N 1
ATOM 2421 C CA . PHE B 1 126 ? -6.633 -16.016 -6.914 1 91.5 126 PHE B CA 1
ATOM 2422 C C . PHE B 1 126 ? -5.609 -15.914 -5.789 1 91.5 126 PHE B C 1
ATOM 2424 O O . PHE B 1 126 ? -5.836 -15.203 -4.805 1 91.5 126 PHE B O 1
ATOM 2431 N N . GLY B 1 127 ? -4.594 -16.719 -5.984 1 91.44 127 GLY B N 1
ATOM 2432 C CA . GLY B 1 127 ? -3.502 -16.703 -5.023 1 91.44 127 GLY B CA 1
ATOM 2433 C C . GLY B 1 127 ? -2.137 -16.578 -5.676 1 91.44 127 GLY B C 1
ATOM 2434 O O . GLY B 1 127 ? -1.928 -17.062 -6.789 1 91.44 127 GLY B O 1
ATOM 2435 N N . ILE B 1 128 ? -1.273 -15.898 -4.941 1 93.81 128 ILE B N 1
ATOM 2436 C CA . ILE B 1 128 ? 0.125 -15.812 -5.348 1 93.81 128 ILE B CA 1
ATOM 2437 C C . ILE B 1 128 ? 1.027 -16.188 -4.176 1 93.81 128 ILE B C 1
ATOM 2439 O O . ILE B 1 128 ? 0.833 -15.695 -3.059 1 93.81 128 ILE B O 1
ATOM 2443 N N . VAL B 1 129 ? 1.906 -17.047 -4.453 1 92.94 129 VAL B N 1
ATOM 2444 C CA . VAL B 1 129 ? 3.006 -17.281 -3.521 1 92.94 129 VAL B CA 1
ATOM 2445 C C . VAL B 1 129 ? 4.281 -16.641 -4.059 1 92.94 129 VAL B C 1
ATOM 2447 O O . VAL B 1 129 ? 4.719 -16.938 -5.172 1 92.94 129 VAL B O 1
ATOM 2450 N N . ALA B 1 130 ? 4.793 -15.766 -3.285 1 95.38 130 ALA B N 1
ATOM 2451 C CA . ALA B 1 130 ? 6.016 -15.062 -3.656 1 95.38 130 ALA B CA 1
ATOM 2452 C C . ALA B 1 130 ? 7.148 -15.383 -2.688 1 95.38 130 ALA B C 1
ATOM 2454 O O . ALA B 1 130 ? 7 -15.227 -1.473 1 95.38 130 ALA B O 1
ATOM 2455 N N . ILE B 1 131 ? 8.25 -15.844 -3.193 1 95 131 ILE B N 1
ATOM 2456 C CA . ILE B 1 131 ? 9.461 -16.078 -2.418 1 95 131 ILE B CA 1
ATOM 2457 C C . ILE B 1 131 ? 10.625 -15.32 -3.047 1 95 131 ILE B C 1
ATOM 2459 O O . ILE B 1 131 ? 11.102 -15.68 -4.129 1 95 131 ILE B O 1
ATOM 2463 N N . GLY B 1 132 ? 11.094 -14.312 -2.338 1 96.94 132 GLY B N 1
ATOM 2464 C CA . GLY B 1 132 ? 12.102 -13.469 -2.961 1 96.94 132 GLY B CA 1
ATOM 2465 C C . GLY B 1 132 ? 11.625 -12.836 -4.254 1 96.94 132 GLY B C 1
ATOM 2466 O O . GLY B 1 132 ? 10.609 -12.133 -4.273 1 96.94 132 GLY B O 1
ATOM 2467 N N . THR B 1 133 ? 12.32 -13.148 -5.367 1 98.31 133 THR B N 1
ATOM 2468 C CA . THR B 1 133 ? 11.953 -12.578 -6.66 1 98.31 133 THR B CA 1
ATOM 2469 C C . THR B 1 133 ? 11.109 -13.57 -7.465 1 98.31 133 THR B C 1
ATOM 2471 O O . THR B 1 133 ? 10.734 -13.289 -8.602 1 98.31 133 THR B O 1
ATOM 2474 N N . LYS B 1 134 ? 10.781 -14.641 -6.844 1 97.62 134 LYS B N 1
ATOM 2475 C CA . LYS B 1 134 ? 10.062 -15.703 -7.547 1 97.62 134 LYS B CA 1
ATOM 2476 C C . LYS B 1 134 ? 8.594 -15.742 -7.129 1 97.62 134 LYS B C 1
ATOM 2478 O O . LYS B 1 134 ? 8.242 -15.328 -6.02 1 97.62 134 LYS B O 1
ATOM 2483 N N . SER B 1 135 ? 7.773 -16.219 -8.07 1 96.75 135 SER B N 1
ATOM 2484 C CA . SER B 1 135 ? 6.355 -16.281 -7.734 1 96.75 135 SER B CA 1
ATOM 2485 C C . SER B 1 135 ? 5.652 -17.391 -8.508 1 96.75 135 SER B C 1
ATOM 2487 O O . SER B 1 135 ? 6.078 -17.75 -9.609 1 96.75 135 SER B O 1
ATOM 2489 N N . ARG B 1 136 ? 4.617 -17.906 -7.875 1 94.81 136 ARG B N 1
ATOM 2490 C CA . ARG B 1 136 ? 3.664 -18.828 -8.492 1 94.81 136 ARG B CA 1
ATOM 2491 C C . ARG B 1 136 ? 2.232 -18.328 -8.312 1 94.81 136 ARG B C 1
ATOM 2493 O O . ARG B 1 136 ? 1.884 -17.797 -7.262 1 94.81 136 ARG B O 1
ATOM 2500 N N . PHE B 1 137 ? 1.487 -18.562 -9.359 1 94.62 137 PHE B N 1
ATOM 2501 C CA . PHE B 1 137 ? 0.119 -18.062 -9.398 1 94.62 137 PHE B CA 1
ATOM 2502 C C . PHE B 1 137 ? -0.882 -19.203 -9.367 1 94.62 137 PHE B C 1
ATOM 2504 O O . PHE B 1 137 ? -0.679 -20.219 -10.031 1 94.62 137 PHE B O 1
ATOM 2511 N N . TYR B 1 138 ? -1.919 -18.938 -8.586 1 90.31 138 TYR B N 1
ATOM 2512 C CA . TYR B 1 138 ? -2.906 -20 -8.375 1 90.31 138 TYR B CA 1
ATOM 2513 C C . TYR B 1 138 ? -4.324 -19.453 -8.531 1 90.31 138 TYR B C 1
ATOM 2515 O O . TYR B 1 138 ? -4.547 -18.25 -8.438 1 90.31 138 TYR B O 1
ATOM 2523 N N . ARG B 1 139 ? -5.227 -20.375 -8.797 1 88.81 139 ARG B N 1
ATOM 2524 C CA . ARG B 1 139 ? -6.664 -20.125 -8.727 1 88.81 139 ARG B CA 1
ATOM 2525 C C . ARG B 1 139 ? -7.336 -21.078 -7.742 1 88.81 139 ARG B C 1
ATOM 2527 O O . ARG B 1 139 ? -6.996 -22.25 -7.684 1 88.81 139 ARG B O 1
ATOM 2534 N N . PHE B 1 140 ? -8.172 -20.453 -7 1 79.38 140 PHE B N 1
ATOM 2535 C CA . PHE B 1 140 ? -8.961 -21.266 -6.078 1 79.38 140 PHE B CA 1
ATOM 2536 C C . PHE B 1 140 ? -10.352 -21.531 -6.633 1 79.38 140 PHE B C 1
ATOM 2538 O O . PHE B 1 140 ? -11 -20.609 -7.152 1 79.38 140 PHE B O 1
ATOM 2545 N N . GLY B 1 141 ? -10.844 -22.734 -6.938 1 62.78 141 GLY B N 1
ATOM 2546 C CA . GLY B 1 141 ? -12.062 -23.203 -7.574 1 62.78 141 GLY B CA 1
ATOM 2547 C C . GLY B 1 141 ? -13.32 -22.578 -6.988 1 62.78 141 GLY B C 1
ATOM 2548 O O . GLY B 1 141 ? -13.336 -22.188 -5.816 1 62.78 141 GLY B O 1
ATOM 2549 N N . GLY B 1 142 ? -14.18 -21.656 -7.605 1 49.69 142 GLY B N 1
ATOM 2550 C CA . GLY B 1 142 ? -15.539 -21.219 -7.344 1 49.69 142 GLY B CA 1
ATOM 2551 C C . GLY B 1 142 ? -16.375 -22.25 -6.621 1 49.69 142 GLY B C 1
ATOM 2552 O O . GLY B 1 142 ? -15.828 -23.156 -5.98 1 49.69 142 GLY B O 1
ATOM 2553 N N . GLN B 1 143 ? -17.766 -22.328 -7.164 1 44.34 143 GLN B N 1
ATOM 2554 C CA . GLN B 1 143 ? -18.875 -23.125 -6.652 1 44.34 143 GLN B CA 1
ATOM 2555 C C . GLN B 1 143 ? -18.406 -24.516 -6.219 1 44.34 143 GLN B C 1
ATOM 2557 O O . GLN B 1 143 ? -18.766 -24.984 -5.145 1 44.34 143 GLN B O 1
ATOM 2562 N N . ALA B 1 144 ? -18.719 -25.438 -7.344 1 40.84 144 ALA B N 1
ATOM 2563 C CA . ALA B 1 144 ? -18.938 -26.812 -6.926 1 40.84 144 ALA B CA 1
ATOM 2564 C C . ALA B 1 144 ? -17.844 -27.281 -5.984 1 40.84 144 ALA B C 1
ATOM 2566 O O . ALA B 1 144 ? -16.844 -26.578 -5.789 1 40.84 144 ALA B O 1
ATOM 2567 N N . SER B 1 145 ? -17.344 -28.625 -6.176 1 41.94 145 SER B N 1
ATOM 2568 C CA . SER B 1 145 ? -16.719 -29.562 -5.238 1 41.94 145 SER B CA 1
ATOM 2569 C C . SER B 1 145 ? -15.383 -29.031 -4.73 1 41.94 145 SER B C 1
ATOM 2571 O O . SER B 1 145 ? -15.133 -29.016 -3.525 1 41.94 145 SER B O 1
ATOM 2573 N N . SER B 1 146 ? -14.156 -29.328 -5.48 1 45.03 146 SER B N 1
ATOM 2574 C CA . SER B 1 146 ? -12.828 -29.594 -4.93 1 45.03 146 SER B CA 1
ATOM 2575 C C . SER B 1 146 ? -12.055 -28.297 -4.707 1 45.03 146 SER B C 1
ATOM 2577 O O . SER B 1 146 ? -11.953 -27.469 -5.613 1 45.03 146 SER B O 1
ATOM 2579 N N . ASP B 1 147 ? -12.172 -27.578 -3.51 1 53.19 147 ASP B N 1
ATOM 2580 C CA . ASP B 1 147 ? -11.273 -26.734 -2.73 1 53.19 147 ASP B CA 1
ATOM 2581 C C . ASP B 1 147 ? -9.852 -26.797 -3.277 1 53.19 147 ASP B C 1
ATOM 2583 O O . ASP B 1 147 ? -8.883 -26.656 -2.529 1 53.19 147 ASP B O 1
ATOM 2587 N N . GLN B 1 148 ? -9.82 -27.141 -4.613 1 66.31 148 GLN B N 1
ATOM 2588 C CA . GLN B 1 148 ? -8.453 -27.484 -4.996 1 66.31 148 GLN B CA 1
ATOM 2589 C C . GLN B 1 148 ? -7.711 -26.266 -5.527 1 66.31 148 GLN B C 1
ATOM 2591 O O . GLN B 1 148 ? -8.258 -25.5 -6.324 1 66.31 148 GLN B O 1
ATOM 2596 N N . LEU B 1 149 ? -6.832 -25.828 -5.027 1 76.56 149 LEU B N 1
ATOM 2597 C CA . LEU B 1 149 ? -5.809 -24.891 -5.484 1 76.56 149 LEU B CA 1
ATOM 2598 C C . LEU B 1 149 ? -5.137 -25.406 -6.754 1 76.56 149 LEU B C 1
ATOM 2600 O O . LEU B 1 149 ? -4.676 -26.547 -6.805 1 76.56 149 LEU B O 1
ATOM 2604 N N . ALA B 1 150 ? -5.387 -24.656 -7.852 1 84.12 150 ALA B N 1
ATOM 2605 C CA . ALA B 1 150 ? -4.73 -25.016 -9.102 1 84.12 150 ALA B CA 1
ATOM 2606 C C . ALA B 1 150 ? -3.705 -23.969 -9.516 1 84.12 150 ALA B C 1
ATOM 2608 O O . ALA B 1 150 ? -4.02 -22.781 -9.586 1 84.12 150 ALA B O 1
ATOM 2609 N N . GLN B 1 151 ? -2.531 -24.422 -9.781 1 89.88 151 GLN B N 1
ATOM 2610 C CA . GLN B 1 151 ? -1.532 -23.5 -10.312 1 89.88 151 GLN B CA 1
ATOM 2611 C C . GLN B 1 151 ? -1.84 -23.125 -11.766 1 89.88 151 GLN B C 1
ATOM 2613 O O . GLN B 1 151 ? -2.162 -23.984 -12.578 1 89.88 151 GLN B O 1
ATOM 2618 N N . LEU B 1 152 ? -1.651 -21.922 -12.148 1 92.69 152 LEU B N 1
ATOM 2619 C CA . LEU B 1 152 ? -2.139 -21.406 -13.414 1 92.69 152 LEU B CA 1
ATOM 2620 C C . LEU B 1 152 ? -1.084 -21.562 -14.508 1 92.69 152 LEU B C 1
ATOM 2622 O O . LEU B 1 152 ? -1.375 -21.359 -15.688 1 92.69 152 LEU B O 1
ATOM 2626 N N . HIS B 1 153 ? 0.08 -21.922 -14.211 1 94.44 153 HIS B N 1
ATOM 2627 C CA . HIS B 1 153 ? 1.197 -22.047 -15.141 1 94.44 153 HIS B CA 1
ATOM 2628 C C . HIS B 1 153 ? 2.184 -23.109 -14.664 1 94.44 153 HIS B C 1
ATOM 2630 O O . HIS B 1 153 ? 2.129 -23.547 -13.516 1 94.44 153 HIS B O 1
ATOM 2636 N N . GLN B 1 154 ? 3.004 -23.391 -15.547 1 93.31 154 GLN B N 1
ATOM 2637 C CA . GLN B 1 154 ? 4.062 -24.328 -15.18 1 93.31 154 GLN B CA 1
ATOM 2638 C C . GLN B 1 154 ? 5.266 -23.594 -14.594 1 93.31 154 GLN B C 1
ATOM 2640 O O . GLN B 1 154 ? 5.57 -22.469 -14.992 1 93.31 154 GLN B O 1
ATOM 2645 N N . GLY B 1 155 ? 5.902 -24.266 -13.625 1 92.75 155 GLY B N 1
ATOM 2646 C CA .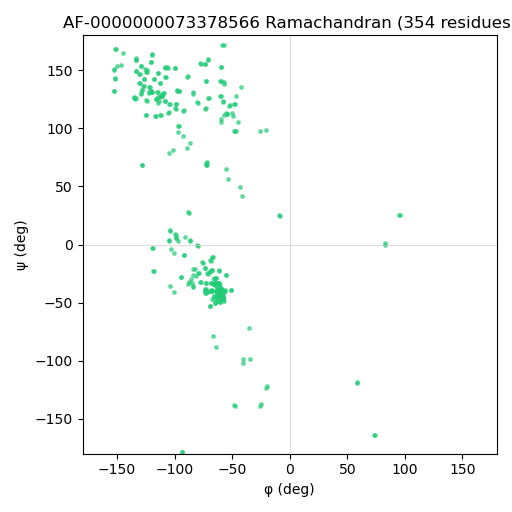 GLY B 1 155 ? 7.16 -23.766 -13.102 1 92.75 155 GLY B CA 1
ATOM 2647 C C . GLY B 1 155 ? 6.992 -22.547 -12.211 1 92.75 155 GLY B C 1
ATOM 2648 O O . GLY B 1 155 ? 5.949 -22.375 -11.578 1 92.75 155 GLY B O 1
ATOM 2649 N N . THR B 1 156 ? 8.102 -21.891 -12.008 1 95.38 156 THR B N 1
ATOM 2650 C CA . THR B 1 156 ? 8.188 -20.703 -11.164 1 95.38 156 THR B CA 1
ATOM 2651 C C . THR B 1 156 ? 8.688 -19.5 -11.977 1 95.38 156 THR B C 1
ATOM 2653 O O . THR B 1 156 ? 9.617 -19.641 -12.773 1 95.38 156 THR B O 1
ATOM 2656 N N . PHE B 1 157 ? 7.984 -18.344 -11.836 1 97.56 157 PHE B N 1
ATOM 2657 C CA . PHE B 1 157 ? 8.453 -17.109 -12.484 1 97.56 157 PHE B CA 1
ATOM 2658 C C . PHE B 1 157 ? 9.492 -16.406 -11.625 1 97.56 157 PHE B C 1
ATOM 2660 O O . PHE B 1 157 ? 9.305 -16.25 -10.422 1 97.56 157 PHE B O 1
ATOM 2667 N N . ASP B 1 158 ? 10.57 -16.078 -12.242 1 98.25 158 ASP B N 1
ATOM 2668 C CA . ASP B 1 158 ? 11.617 -15.336 -11.555 1 98.25 158 ASP B CA 1
ATOM 2669 C C . ASP B 1 158 ? 11.75 -13.922 -12.117 1 98.25 158 ASP B C 1
ATOM 2671 O O . ASP B 1 158 ? 12.266 -13.742 -13.219 1 98.25 158 ASP B O 1
ATOM 2675 N N . MET B 1 159 ? 11.383 -12.93 -11.336 1 97.88 159 MET B N 1
ATOM 2676 C CA . MET B 1 159 ? 11.328 -11.555 -11.805 1 97.88 159 MET B CA 1
ATOM 2677 C C . MET B 1 159 ? 12.719 -10.922 -11.812 1 97.88 159 MET B C 1
ATOM 2679 O O . MET B 1 159 ? 12.875 -9.766 -12.203 1 97.88 159 MET B O 1
ATOM 2683 N N . SER B 1 160 ? 13.703 -11.656 -11.398 1 96.12 160 SER B N 1
ATOM 2684 C CA . SER B 1 160 ? 15.07 -11.172 -11.578 1 96.12 160 SER B CA 1
ATOM 2685 C C . SER B 1 160 ? 15.461 -11.164 -13.055 1 96.12 160 SER B C 1
ATOM 2687 O O . SER B 1 160 ? 16.453 -10.539 -13.43 1 96.12 160 SER B O 1
ATOM 2689 N N . GLU B 1 161 ? 14.664 -11.82 -13.867 1 95.88 161 GLU B N 1
ATOM 2690 C CA . GLU B 1 161 ? 14.859 -11.883 -15.312 1 95.88 161 GLU B CA 1
ATOM 2691 C C . GLU B 1 161 ? 13.727 -11.188 -16.047 1 95.88 161 GLU B C 1
ATOM 2693 O O . GLU B 1 161 ? 12.562 -11.281 -15.648 1 95.88 161 GLU B O 1
ATOM 2698 N N . PRO B 1 162 ? 14.039 -10.586 -17.188 1 95.19 162 PRO B N 1
ATOM 2699 C CA . PRO B 1 162 ? 13 -9.898 -17.969 1 95.19 162 PRO B CA 1
ATOM 2700 C C . PRO B 1 162 ? 11.844 -10.812 -18.328 1 95.19 162 PRO B C 1
ATOM 2702 O O . PRO B 1 162 ? 10.688 -10.391 -18.328 1 95.19 162 PRO B O 1
ATOM 2705 N N . THR B 1 163 ? 12.203 -11.992 -18.656 1 96.56 163 THR B N 1
ATOM 2706 C CA . THR B 1 163 ? 11.148 -12.93 -19.031 1 96.56 163 THR B CA 1
ATOM 2707 C C . THR B 1 163 ? 10.203 -13.172 -17.844 1 96.56 163 THR B C 1
ATOM 2709 O O . THR B 1 163 ? 8.992 -13.297 -18.031 1 96.56 163 THR B O 1
ATOM 2712 N N . GLY B 1 164 ? 10.75 -13.305 -16.641 1 97.69 164 GLY B N 1
ATOM 2713 C CA . GLY B 1 164 ? 9.93 -13.469 -15.445 1 97.69 164 GLY B CA 1
ATOM 2714 C C . GLY B 1 164 ? 9.008 -12.289 -15.188 1 97.69 164 GLY B C 1
ATOM 2715 O O . GLY B 1 164 ? 7.875 -12.477 -14.742 1 97.69 164 GLY B O 1
ATOM 2716 N N . ILE B 1 165 ? 9.469 -11.156 -15.508 1 98 165 ILE B N 1
ATOM 2717 C CA . ILE B 1 165 ? 8.672 -9.945 -15.344 1 98 165 ILE B CA 1
ATOM 2718 C C . ILE B 1 165 ? 7.492 -9.977 -16.328 1 98 165 ILE B C 1
ATOM 2720 O O . ILE B 1 165 ? 6.352 -9.711 -15.938 1 98 165 ILE B O 1
ATOM 2724 N N . ALA B 1 166 ? 7.793 -10.297 -17.516 1 97.19 166 ALA B N 1
ATOM 2725 C CA . ALA B 1 166 ? 6.75 -10.367 -18.531 1 97.19 166 ALA B CA 1
ATOM 2726 C C . ALA B 1 166 ? 5.691 -11.398 -18.172 1 97.19 166 ALA B C 1
ATOM 2728 O O . ALA B 1 166 ? 4.496 -11.18 -18.391 1 97.19 166 ALA B O 1
ATOM 2729 N N . GLN B 1 167 ? 6.156 -12.508 -17.641 1 97.94 167 GLN B N 1
ATOM 2730 C CA . GLN B 1 167 ? 5.238 -13.562 -17.234 1 97.94 167 GLN B CA 1
ATOM 2731 C C . GLN B 1 167 ? 4.348 -13.109 -16.078 1 97.94 167 GLN B C 1
ATOM 2733 O O . GLN B 1 167 ? 3.141 -13.352 -16.094 1 97.94 167 GLN B O 1
ATOM 2738 N N . ALA B 1 168 ? 4.906 -12.477 -15.125 1 97.94 168 ALA B N 1
ATOM 2739 C CA . ALA B 1 168 ? 4.133 -11.938 -14 1 97.94 168 ALA B CA 1
ATOM 2740 C C . ALA B 1 168 ? 3.098 -10.93 -14.484 1 97.94 168 ALA B C 1
ATOM 2742 O O . ALA B 1 168 ? 1.952 -10.938 -14.031 1 97.94 168 ALA B O 1
ATOM 2743 N N . GLU B 1 169 ? 3.496 -10.078 -15.43 1 97.75 169 GLU B N 1
ATOM 2744 C CA . GLU B 1 169 ? 2.568 -9.102 -16 1 97.75 169 GLU B CA 1
ATOM 2745 C C . GLU B 1 169 ? 1.377 -9.797 -16.656 1 97.75 169 GLU B C 1
ATOM 2747 O O . GLU B 1 169 ? 0.229 -9.391 -16.453 1 97.75 169 GLU B O 1
ATOM 2752 N N . SER B 1 170 ? 1.737 -10.773 -17.406 1 97.25 170 SER B N 1
ATOM 2753 C CA . SER B 1 170 ? 0.688 -11.516 -18.094 1 97.25 170 SER B CA 1
ATOM 2754 C C . SER B 1 170 ? -0.288 -12.148 -17.109 1 97.25 170 SER B C 1
ATOM 2756 O O . SER B 1 170 ? -1.502 -12.117 -17.328 1 97.25 170 SER B O 1
ATOM 2758 N N . MET B 1 171 ? 0.21 -12.672 -16.047 1 97.56 171 MET B N 1
ATOM 2759 C CA . MET B 1 171 ? -0.637 -13.305 -15.047 1 97.56 171 MET B CA 1
ATOM 2760 C C . MET B 1 171 ? -1.485 -12.266 -14.32 1 97.56 171 MET B C 1
ATOM 2762 O O . MET B 1 171 ? -2.652 -12.516 -14.008 1 97.56 171 MET B O 1
ATOM 2766 N N . MET B 1 172 ? -0.896 -11.133 -14.031 1 97.5 172 MET B N 1
ATOM 2767 C CA . MET B 1 172 ? -1.658 -10.07 -13.383 1 97.5 172 MET B CA 1
ATOM 2768 C C . MET B 1 172 ? -2.785 -9.578 -14.281 1 97.5 172 MET B C 1
ATOM 2770 O O . MET B 1 172 ? -3.889 -9.305 -13.812 1 97.5 172 MET B O 1
ATOM 2774 N N . ASP B 1 173 ? -2.521 -9.453 -15.586 1 97.12 173 ASP B N 1
ATOM 2775 C CA . ASP B 1 173 ? -3.564 -9.125 -16.547 1 97.12 173 ASP B CA 1
ATOM 2776 C C . ASP B 1 173 ? -4.695 -10.148 -16.516 1 97.12 173 ASP B C 1
ATOM 2778 O O . ASP B 1 173 ? -5.871 -9.789 -16.531 1 97.12 173 ASP B O 1
ATOM 2782 N N . TYR B 1 174 ? -4.266 -11.367 -16.484 1 96.44 174 TYR B N 1
ATOM 2783 C CA . TYR B 1 174 ? -5.23 -12.461 -16.453 1 96.44 174 TYR B CA 1
ATOM 2784 C C . TYR B 1 174 ? -6.109 -12.375 -15.203 1 96.44 174 TYR B C 1
ATOM 2786 O O . TYR B 1 174 ? -7.336 -12.492 -15.297 1 96.44 174 TYR B O 1
ATOM 2794 N N . ILE B 1 175 ? -5.535 -12.211 -14.047 1 95.12 175 ILE B N 1
ATOM 2795 C CA . ILE B 1 175 ? -6.266 -12.133 -12.789 1 95.12 175 ILE B CA 1
ATOM 2796 C C . ILE B 1 175 ? -7.234 -10.961 -12.828 1 95.12 175 ILE B C 1
ATOM 2798 O O . ILE B 1 175 ? -8.406 -11.094 -12.453 1 95.12 175 ILE B O 1
ATOM 2802 N N . LYS B 1 176 ? -6.762 -9.867 -13.273 1 95.31 176 LYS B N 1
ATOM 2803 C CA . LYS B 1 176 ? -7.625 -8.688 -13.328 1 95.31 176 LYS B CA 1
ATOM 2804 C C . LYS B 1 176 ? -8.82 -8.922 -14.242 1 95.31 176 LYS B C 1
ATOM 2806 O O . LYS B 1 176 ? -9.938 -8.508 -13.938 1 95.31 176 LYS B O 1
ATOM 2811 N N . ALA B 1 177 ? -8.633 -9.586 -15.328 1 93.75 177 ALA B N 1
ATOM 2812 C CA . ALA B 1 177 ? -9.68 -9.82 -16.312 1 93.75 177 ALA B CA 1
ATOM 2813 C C . ALA B 1 177 ? -10.68 -10.859 -15.82 1 93.75 177 ALA B C 1
ATOM 2815 O O . ALA B 1 177 ? -11.805 -10.938 -16.312 1 93.75 177 ALA B O 1
ATOM 2816 N N . ASN B 1 178 ? -10.266 -11.688 -14.836 1 90.69 178 ASN B N 1
ATOM 2817 C CA . ASN B 1 178 ? -11.094 -12.836 -14.492 1 90.69 178 ASN B CA 1
ATOM 2818 C C . ASN B 1 178 ? -11.562 -12.773 -13.047 1 90.69 178 ASN B C 1
ATOM 2820 O O . ASN B 1 178 ? -12.305 -13.648 -12.594 1 90.69 178 ASN B O 1
ATOM 2824 N N . ALA B 1 179 ? -11.125 -11.789 -12.336 1 84.94 179 ALA B N 1
ATOM 2825 C CA . ALA B 1 179 ? -11.523 -11.656 -10.938 1 84.94 179 ALA B CA 1
ATOM 2826 C C . ALA B 1 179 ? -12.867 -10.945 -10.82 1 84.94 179 ALA B C 1
ATOM 2828 O O . ALA B 1 179 ? -13.25 -10.172 -11.703 1 84.94 179 ALA B O 1
#

Sequence (358 aa):
MATTPSLQNNLGFRRVLQMVKPHSLEDTVEQVWQAIVISWFPSREGYIWSFKGPALVQNDIPNFSLIQVMKVSPNREEPEGWSEHLILLIECKRPSSDVPLSWDNTISTECHHVLSQNNNDSGQLFGIVAIGTKSRFYRFGGQASSDQLAQLHQGTFDMSEPTGIAQAESMMDYIKANAMATTPSLQNNLGFRRVLQMVKPHSLEDTVEQVWQAIVISWFPSREGYIWSFKGPALVQNDIPNFSLIQVMKVSPNREEPEGWSEHLILLIECKRPSSDVPLSWDNTISTECHHVLSQNNNDSGQLFGIVAIGTKSRFYRFGGQASSDQLAQLHQGTFDMSEPTGIAQAESMMDYIKANA

Nearest PDB structures (foldseek):
  6h4n-assembly1_x  TM=2.742E-01  e=2.766E+00  Escherichia coli BW25113
  4v8h-assembly2_CX  TM=2.703E-01  e=3.130E+00  Escherichia coli K-12
  3mxq-assembly1_C  TM=3.058E-01  e=8.951E+00  Vibrio cholerae O1 biovar El Tor str. N16961
  1zno-assembly1_B  TM=3.428E-01  e=3.893E+00  Vibrio cholerae
  3mxq-assembly1_C  TM=3.051E-01  e=5.626E+00  Vibrio cholerae O1 biovar El Tor str. N16961

Solvent-accessible surface area (backbone atoms only — not comparable to full-atom values): 19354 Å² total; per-residue (Å²): 123,87,75,77,71,55,67,92,69,11,48,20,38,52,53,40,51,66,64,58,43,72,81,37,51,26,67,50,29,41,46,32,49,48,44,51,49,44,59,75,46,36,28,65,77,14,18,44,68,46,78,41,66,54,48,76,38,77,98,66,58,45,74,38,23,41,38,41,34,30,41,45,43,78,31,88,87,36,90,92,32,70,42,76,37,67,33,37,39,34,40,18,18,21,31,76,51,71,45,76,69,58,73,75,62,51,63,63,58,51,47,49,52,49,49,71,69,39,83,60,75,93,56,43,33,32,34,33,46,30,36,40,58,28,38,40,50,32,37,39,56,57,84,75,87,66,87,44,74,39,66,75,62,84,79,71,37,39,49,86,38,72,67,20,42,53,49,50,51,52,51,51,52,48,48,64,74,62,82,124,88,74,77,70,53,66,92,69,11,48,21,36,50,52,41,51,66,64,57,43,72,82,38,52,25,66,50,30,40,46,33,49,47,44,50,49,46,58,77,47,36,28,62,78,15,17,45,68,46,78,41,66,57,50,77,35,81,96,71,58,44,73,38,22,41,37,41,34,30,42,46,44,77,32,89,86,36,90,91,34,71,42,77,39,68,34,36,39,33,40,16,18,20,31,77,54,72,46,77,70,57,71,74,61,51,60,63,57,51,46,48,52,48,49,72,67,40,82,60,78,88,58,44,34,32,36,34,46,30,37,41,59,28,37,42,49,32,38,38,56,55,84,74,85,69,86,44,74,38,68,76,61,84,80,72,38,40,49,86,36,72,68,21,42,52,50,50,49,52,50,51,52,49,46,65,75,65,83

Organism: Aspergillus oryzae (strain ATCC 42149 / RIB 40) (NCBI:txid510516)

pLDDT: mean 83.31, std 17.07, range [32.59, 98.31]

Radius of gyration: 20.34 Å; Cα contacts (8 Å, |Δi|>4): 700; chains: 2; bounding box: 57×56×50 Å

Foldseek 3Di:
DLPQFALVPPPQLVVLLVVADQPDAQVSQVSNVVSVCCRLAPVVQAKDKDKAPFPCPPPDGRQWIKMWIKGKDADPVDDVHMDIATQEMEITGEQPCPDPVSVPPDCLVVVVVVCVVDVRAAAKHKYWYHYRQKIWIWIQDHDDDDSDIDTPDDDIQGNVDPVSSVVVSVVSVVSSVGD/DLPQDALVPPPQLVVLLVVADQPDAQVSQVSNVVSVCCRLAPVVQAKDKDKAPFPCDPPPTSQWIKMWIKGKDADPVDDVHMDIDTQEMEITGEQPCPDPVSVPPDCLVVVVVVCVVPVRQAAKHKYWYHYRQKIWIWIQDHDDDDSDIDTPDDDIQGNVDPVSSVVVSVVSVVSSVGD